Protein AF-A0A8T3LWL6-F1 (afdb_monomer_lite)

Foldseek 3Di:
DDDDPDDPPPDPPPQQLLVLLVLLLVAQLRLCVSVVNNVNSCVLRVVVVVVVVVVVVLVVPDDPVSVVVCLDLVNLVVVLVVLVVVLVSSLCSSCVSLCDDDPPDDPVSNVSSVVSSVVSNVVSCVVSVVVNVVSVVSSVVCCVVPVDPPVVCPPPPPDPDDPDDDDDDPPDDDPDDDPQQDKDKDWDWDWPDDPPDLFIFTQWTKIWIAHNVVRDIDIDTDHQFDFQCAAPDCVCPVVRTHGGGNRRVVRVVVVD

Secondary structure (DSSP, 8-state):
----------------HHHHHHHHHHSTTHHHHHTT-HHHHHHHHHHHHHHHHHHHHHHHT--HHHHHHHTSHHHHHHHHHHHHHHHHHHHHHHHHHHH-PPTT--HHHHHHHHHHHHHHHHHHHHHHHHHHHHHHHHHHHHHHHHS---------------S---S---S---S----SSS-EEEEEEEE---TT-S---EEEEEEEEEETTTTEEEEEEPPTT--SEEPS-TTT-TTSEE-S-TTHHHHHHTT-

pLDDT: mean 80.68, std 18.31, range [34.12, 98.56]

Radius of gyration: 35.21 Å; chains: 1; bounding box: 100×61×92 Å

Structure (mmCIF, N/CA/C/O backbone):
data_AF-A0A8T3LWL6-F1
#
_entry.id   AF-A0A8T3LWL6-F1
#
loop_
_atom_site.group_PDB
_atom_site.id
_atom_site.type_symbol
_atom_site.label_atom_id
_atom_site.label_alt_id
_atom_site.label_comp_id
_atom_site.label_asym_id
_atom_site.label_entity_id
_atom_site.label_seq_id
_atom_site.pdbx_PDB_ins_code
_atom_site.Cartn_x
_atom_site.Cartn_y
_atom_site.Cartn_z
_atom_site.occupancy
_atom_site.B_iso_or_equiv
_atom_site.auth_seq_id
_atom_site.auth_comp_id
_atom_site.auth_asym_id
_atom_site.auth_atom_id
_atom_site.pdbx_PDB_model_num
ATOM 1 N N . MET A 1 1 ? -46.676 -32.227 42.924 1.00 41.91 1 MET A N 1
ATOM 2 C CA . MET A 1 1 ? -45.649 -32.694 41.968 1.00 41.91 1 MET A CA 1
ATOM 3 C C . MET A 1 1 ? -45.519 -31.581 40.940 1.00 41.91 1 MET A C 1
ATOM 5 O O . MET A 1 1 ? -46.477 -31.365 40.219 1.00 41.91 1 MET A O 1
ATOM 9 N N . VAL A 1 2 ? -44.649 -30.593 41.194 1.00 50.28 2 VAL A N 1
ATOM 10 C CA . VAL A 1 2 ? -43.248 -30.521 40.701 1.00 50.28 2 VAL A CA 1
ATOM 11 C C . VAL A 1 2 ? -43.282 -30.549 39.166 1.00 50.28 2 VAL A C 1
ATOM 13 O O . VAL A 1 2 ? -43.738 -31.528 38.601 1.00 50.28 2 VAL A O 1
ATOM 16 N N . GLU A 1 3 ? -43.003 -29.455 38.460 1.00 45.69 3 GLU A N 1
ATOM 17 C CA . GLU A 1 3 ? -41.648 -28.920 38.324 1.00 45.69 3 GLU A CA 1
ATOM 18 C C . GLU A 1 3 ? -41.673 -27.431 37.934 1.00 45.69 3 GLU A C 1
ATOM 20 O O . GLU A 1 3 ? -42.253 -27.042 36.920 1.00 45.69 3 GLU A O 1
ATOM 25 N N . ALA A 1 4 ? -41.033 -26.590 38.746 1.00 50.41 4 ALA A N 1
ATOM 26 C CA . ALA A 1 4 ? -40.725 -25.215 38.388 1.00 50.41 4 ALA A CA 1
ATOM 27 C C . ALA A 1 4 ? -39.551 -25.230 37.401 1.00 50.41 4 ALA A C 1
ATOM 29 O O . ALA A 1 4 ? -38.418 -25.508 37.795 1.00 50.41 4 ALA A O 1
ATOM 30 N N . ALA A 1 5 ? -39.817 -24.921 36.131 1.00 49.78 5 ALA A N 1
ATOM 31 C CA . ALA A 1 5 ? -38.777 -24.651 35.148 1.00 49.78 5 ALA A CA 1
ATOM 32 C C . ALA A 1 5 ? -38.013 -23.393 35.587 1.00 49.78 5 ALA A C 1
ATOM 34 O O . ALA A 1 5 ? -38.473 -22.265 35.409 1.00 49.78 5 ALA A O 1
ATOM 35 N N . HIS A 1 6 ? -36.867 -23.610 36.233 1.00 48.41 6 HIS A N 1
ATOM 36 C CA . HIS A 1 6 ? -35.895 -22.575 36.543 1.00 48.41 6 HIS A CA 1
ATOM 37 C C . HIS A 1 6 ? -35.485 -21.896 35.239 1.00 48.41 6 HIS A C 1
ATOM 39 O O . HIS A 1 6 ? -34.809 -22.491 34.400 1.00 48.41 6 HIS A O 1
ATOM 45 N N . GLY A 1 7 ? -35.900 -20.640 35.076 1.00 43.16 7 GLY A N 1
ATOM 46 C CA . GLY A 1 7 ? -35.308 -19.754 34.092 1.00 43.16 7 GLY A CA 1
ATOM 47 C C . GLY A 1 7 ? -33.816 -19.665 34.378 1.00 43.16 7 GLY A C 1
ATOM 48 O O . GLY A 1 7 ? -33.418 -19.189 35.442 1.00 43.16 7 GLY A O 1
ATOM 49 N N . ALA A 1 8 ? -33.003 -20.154 33.444 1.00 46.25 8 ALA A N 1
ATOM 50 C CA . ALA A 1 8 ? -31.593 -19.823 33.398 1.00 46.25 8 ALA A CA 1
ATOM 51 C C . ALA A 1 8 ? -31.512 -18.297 33.292 1.00 46.25 8 ALA A C 1
ATOM 53 O O . ALA A 1 8 ? -31.813 -17.714 32.252 1.00 46.25 8 ALA A O 1
ATOM 54 N N . GLN A 1 9 ? -31.212 -17.643 34.411 1.00 44.69 9 GLN A N 1
ATOM 55 C CA . GLN A 1 9 ? -30.836 -16.245 34.398 1.00 44.69 9 GLN A CA 1
ATOM 56 C C . GLN A 1 9 ? -29.500 -16.186 33.665 1.00 44.69 9 GLN A C 1
ATOM 58 O O . GLN A 1 9 ? -28.467 -16.546 34.224 1.00 44.69 9 GLN A O 1
ATOM 63 N N . ASP A 1 10 ? -29.541 -15.820 32.384 1.00 48.44 10 ASP A N 1
ATOM 64 C CA . ASP A 1 10 ? -28.356 -15.431 31.632 1.00 48.44 10 ASP A CA 1
ATOM 65 C C . ASP A 1 10 ? -27.740 -14.237 32.368 1.00 48.44 10 ASP A C 1
ATOM 67 O O . ASP A 1 10 ? -28.190 -13.096 32.224 1.00 48.44 10 ASP A O 1
ATOM 71 N N . GLU A 1 11 ? -26.736 -14.498 33.209 1.00 51.09 11 GLU A N 1
ATOM 72 C CA . GLU A 1 11 ? -25.923 -13.433 33.779 1.00 51.09 11 GLU A CA 1
ATOM 73 C C . GLU A 1 11 ? -25.389 -12.574 32.622 1.00 51.09 11 GLU A C 1
ATOM 75 O O . GLU A 1 11 ? -24.824 -13.110 31.656 1.00 51.09 11 GLU A O 1
ATOM 80 N N . PRO A 1 12 ? -25.552 -11.240 32.674 1.00 54.81 12 PRO A N 1
ATOM 81 C CA . PRO A 1 12 ? -25.037 -10.369 31.635 1.00 54.81 12 PRO A CA 1
ATOM 82 C C . PRO A 1 12 ? -23.516 -10.522 31.578 1.00 54.81 12 PRO A C 1
ATOM 84 O O . PRO A 1 12 ? -22.797 -10.071 32.468 1.00 54.81 12 PRO A O 1
ATOM 87 N N . ARG A 1 13 ? -23.007 -11.172 30.521 1.00 64.12 13 ARG A N 1
ATOM 88 C CA . ARG A 1 13 ? -21.562 -11.317 30.305 1.00 64.12 13 ARG A CA 1
ATOM 89 C C . ARG A 1 13 ? -20.915 -9.937 30.346 1.00 64.12 13 ARG A C 1
ATOM 91 O O . ARG A 1 13 ? -21.181 -9.095 29.489 1.00 64.12 13 ARG A O 1
ATOM 98 N N . HIS A 1 14 ? -20.030 -9.724 31.314 1.00 68.94 14 HIS A N 1
ATOM 99 C CA . HIS A 1 14 ? -19.245 -8.500 31.423 1.00 68.94 14 HIS A CA 1
ATOM 100 C C . HIS A 1 14 ? -18.276 -8.389 30.233 1.00 68.94 14 HIS A C 1
ATOM 102 O O . HIS A 1 14 ? -17.179 -8.952 30.236 1.00 68.94 14 HIS A O 1
ATOM 108 N N . LEU A 1 15 ? -18.697 -7.679 29.185 1.00 81.81 15 LEU A N 1
ATOM 109 C CA . LEU A 1 15 ? -17.883 -7.408 28.003 1.00 81.81 15 LEU A CA 1
ATOM 110 C C . LEU A 1 15 ? -16.790 -6.392 28.342 1.00 81.81 15 LEU A C 1
ATOM 112 O O . LEU A 1 15 ? -17.065 -5.330 28.897 1.00 81.81 15 LEU A O 1
ATOM 116 N N . ARG A 1 16 ? -15.541 -6.701 27.982 1.00 89.94 16 ARG A N 1
ATOM 117 C CA . ARG A 1 16 ? -14.393 -5.816 28.231 1.00 89.94 16 ARG A CA 1
ATOM 118 C C . ARG A 1 16 ? -14.166 -4.878 27.034 1.00 89.94 16 ARG A C 1
ATOM 120 O O . ARG A 1 16 ? -13.812 -5.381 25.966 1.00 89.94 16 ARG A O 1
ATOM 127 N N . PRO A 1 17 ? -14.276 -3.540 27.186 1.00 90.31 17 PRO A N 1
ATOM 128 C CA . PRO A 1 17 ? -14.134 -2.606 26.061 1.00 90.31 17 PRO A CA 1
ATOM 129 C C . PRO A 1 17 ? -12.764 -2.672 25.375 1.00 90.31 17 PRO A C 1
ATOM 131 O O . PRO A 1 17 ? -12.678 -2.667 24.151 1.00 90.31 17 PRO A O 1
ATOM 134 N N . TRP A 1 18 ? -11.680 -2.824 26.144 1.00 92.62 18 TRP A N 1
ATOM 135 C CA . TRP A 1 18 ? -10.329 -2.933 25.579 1.00 92.62 18 TRP A CA 1
ATOM 136 C C . TRP A 1 18 ? -10.146 -4.186 24.712 1.00 92.62 18 TRP A C 1
ATOM 138 O O . TRP A 1 18 ? -9.433 -4.146 23.714 1.00 92.62 18 TRP A O 1
ATOM 148 N N . LEU A 1 19 ? -10.813 -5.291 25.069 1.00 94.25 19 LEU A N 1
ATOM 149 C CA . LEU A 1 19 ? -10.762 -6.530 24.299 1.00 94.25 19 LEU A CA 1
ATOM 150 C C . LEU A 1 19 ? -11.558 -6.379 23.002 1.00 94.25 19 LEU A C 1
ATOM 152 O O . LEU A 1 19 ? -11.094 -6.809 21.953 1.00 94.25 19 LEU A O 1
ATOM 156 N N . ALA A 1 20 ? -12.714 -5.712 23.054 1.00 94.31 20 ALA A N 1
ATOM 157 C CA . ALA A 1 20 ? -13.472 -5.375 21.855 1.00 94.31 20 ALA A CA 1
ATOM 158 C C . ALA A 1 20 ? -12.641 -4.493 20.901 1.00 94.31 20 ALA A C 1
ATOM 160 O O . ALA A 1 20 ? -12.564 -4.788 19.709 1.00 94.31 20 ALA A O 1
ATOM 161 N N . ALA A 1 21 ? -11.953 -3.471 21.425 1.00 95.69 21 ALA A N 1
ATOM 162 C CA . ALA A 1 21 ? -11.043 -2.628 20.647 1.00 95.69 21 ALA A CA 1
ATOM 163 C C . ALA A 1 21 ? -9.918 -3.447 19.995 1.00 95.69 21 ALA A C 1
ATOM 165 O O . ALA A 1 21 ? -9.672 -3.309 18.800 1.00 95.69 21 ALA A O 1
ATOM 166 N N . LEU A 1 22 ? -9.268 -4.324 20.770 1.00 97.12 22 LEU A N 1
ATOM 167 C CA . LEU A 1 22 ? -8.182 -5.182 20.298 1.00 97.12 22 LEU A CA 1
ATOM 168 C C . LEU A 1 22 ? -8.650 -6.146 19.202 1.00 97.12 22 LEU A C 1
ATOM 170 O O . LEU A 1 22 ? -7.970 -6.313 18.195 1.00 97.12 22 LEU A O 1
ATOM 174 N N . LEU A 1 23 ? -9.824 -6.753 19.368 1.00 97.50 23 LEU A N 1
ATOM 175 C CA . LEU A 1 23 ? -10.403 -7.643 18.367 1.00 97.50 23 LEU A CA 1
ATOM 176 C C . LEU A 1 23 ? -10.687 -6.896 17.061 1.00 97.50 23 LEU A C 1
ATOM 178 O O . LEU A 1 23 ? -10.284 -7.361 15.999 1.00 97.50 23 LEU A O 1
ATOM 182 N N . SER A 1 24 ? -11.300 -5.711 17.125 1.00 97.25 24 SER A N 1
ATOM 183 C CA . SER A 1 24 ? -11.519 -4.883 15.930 1.00 97.25 24 SER A CA 1
ATOM 184 C C . SER A 1 24 ? -10.235 -4.287 15.355 1.00 97.25 24 SER A C 1
ATOM 186 O O . SER A 1 24 ? -10.195 -3.976 14.165 1.00 97.25 24 SER A O 1
ATOM 188 N N . PHE A 1 25 ? -9.177 -4.161 16.161 1.00 97.44 25 PHE A N 1
ATOM 189 C CA . PHE A 1 25 ? -7.839 -3.866 15.665 1.00 97.44 25 PHE A CA 1
ATOM 190 C C . PHE A 1 25 ? -7.286 -5.042 14.868 1.00 97.44 25 PHE A C 1
ATOM 192 O O . PHE A 1 25 ? -6.774 -4.802 13.784 1.00 97.44 25 PHE A O 1
ATOM 199 N N . LEU A 1 26 ? -7.393 -6.284 15.350 1.00 97.38 26 LEU A N 1
ATOM 200 C CA . LEU A 1 26 ? -6.922 -7.464 14.613 1.00 97.38 26 LEU A CA 1
ATOM 201 C C . LEU A 1 26 ? -7.668 -7.632 13.289 1.00 97.38 26 LEU A C 1
ATOM 203 O O . LEU A 1 26 ? -7.043 -7.844 12.253 1.00 97.38 26 LEU A O 1
ATOM 207 N N . PHE A 1 27 ? -8.992 -7.497 13.322 1.00 97.44 27 PHE A N 1
ATOM 208 C CA . PHE A 1 27 ? -9.815 -7.534 12.125 1.00 97.44 27 PHE A CA 1
ATOM 209 C C . PHE A 1 27 ? -11.103 -6.718 12.327 1.00 97.44 27 PHE A C 1
ATOM 211 O O . PHE A 1 27 ? -11.867 -7.011 13.257 1.00 97.44 27 PHE A O 1
ATOM 218 N N . PRO A 1 28 ? -11.384 -5.710 11.476 1.00 97.56 28 PRO A N 1
ATOM 219 C CA . PRO A 1 28 ? -12.592 -4.897 11.590 1.00 97.56 28 PRO A CA 1
ATOM 220 C C . PRO A 1 28 ? -13.859 -5.754 11.671 1.00 97.56 28 PRO A C 1
ATOM 222 O O . PRO A 1 28 ? -14.104 -6.605 10.823 1.00 97.56 28 PRO A O 1
ATOM 225 N N . GLY A 1 29 ? -14.661 -5.545 12.717 1.00 96.12 29 GLY A N 1
ATOM 226 C CA . GLY A 1 29 ? -15.889 -6.304 12.969 1.00 96.12 29 GLY A CA 1
ATOM 227 C C . GLY A 1 29 ? -15.791 -7.356 14.080 1.00 96.12 29 GLY A C 1
ATOM 228 O O . GLY A 1 29 ? -16.820 -7.683 14.674 1.00 96.12 29 GLY A O 1
ATOM 229 N N . LEU A 1 30 ? -14.598 -7.852 14.441 1.00 96.94 30 LEU A N 1
ATOM 230 C CA . LEU A 1 30 ? -14.474 -8.884 15.487 1.00 96.94 30 LEU A CA 1
ATOM 231 C C . LEU A 1 30 ? -14.873 -8.382 16.881 1.00 96.94 30 LEU A C 1
ATOM 233 O O . LEU A 1 30 ? -15.519 -9.114 17.629 1.00 96.94 30 LEU A O 1
ATOM 237 N N . GLY A 1 31 ? -14.552 -7.137 17.238 1.00 95.56 31 GLY A N 1
ATOM 238 C CA . GLY A 1 31 ? -14.985 -6.545 18.508 1.00 95.56 31 GLY A CA 1
ATOM 239 C C . GLY A 1 31 ? -16.500 -6.368 18.587 1.00 95.56 31 GLY A C 1
ATOM 240 O O . GLY A 1 31 ? -17.109 -6.581 19.634 1.00 95.56 31 GLY A O 1
ATOM 241 N N . GLN A 1 32 ? -17.137 -6.057 17.458 1.00 95.75 32 GLN A N 1
ATOM 242 C CA . GLN A 1 32 ? -18.590 -5.976 17.343 1.00 95.75 32 GLN A CA 1
ATOM 243 C C . GLN A 1 32 ? -19.236 -7.364 17.430 1.00 95.75 32 GLN A C 1
ATOM 245 O O . GLN A 1 32 ? -20.283 -7.503 18.063 1.00 95.75 32 GLN A O 1
ATOM 250 N N . ALA A 1 33 ? -18.605 -8.394 16.857 1.00 95.50 33 ALA A N 1
ATOM 251 C CA . ALA A 1 33 ? -19.041 -9.783 16.997 1.00 95.50 33 ALA A CA 1
ATOM 252 C C . ALA A 1 33 ? -18.935 -10.252 18.454 1.00 95.50 33 ALA A C 1
ATOM 254 O O . ALA A 1 33 ? -19.880 -10.846 18.973 1.00 95.50 33 ALA A O 1
ATOM 255 N N . TYR A 1 34 ? -17.836 -9.908 19.133 1.00 94.06 34 TYR A N 1
ATOM 256 C CA . TYR A 1 34 ? -17.649 -10.144 20.566 1.00 94.06 34 TYR A CA 1
ATOM 257 C C . TYR A 1 34 ? -18.736 -9.466 21.409 1.00 94.06 34 TYR A C 1
ATOM 259 O O . TYR A 1 34 ? -19.264 -10.073 22.336 1.00 94.06 34 TYR A O 1
ATOM 267 N N . ALA A 1 35 ? -19.151 -8.254 21.031 1.00 91.69 35 ALA A N 1
ATOM 268 C CA . ALA A 1 35 ? -20.266 -7.546 21.655 1.00 91.69 35 ALA A CA 1
ATOM 269 C C . ALA A 1 35 ? -21.666 -8.055 21.236 1.00 91.69 35 ALA A C 1
ATOM 271 O O . ALA A 1 35 ? -22.670 -7.427 21.567 1.00 91.69 35 ALA A O 1
ATOM 272 N N . GLY A 1 36 ? -21.763 -9.151 20.472 1.00 91.69 36 GLY A N 1
ATOM 273 C CA . GLY A 1 36 ? -23.028 -9.735 20.008 1.00 91.69 36 GLY A CA 1
ATOM 274 C C . GLY A 1 36 ? -23.703 -8.991 18.846 1.00 91.69 36 GLY A C 1
ATOM 275 O O . GLY A 1 36 ? -24.772 -9.394 18.385 1.00 91.69 36 GLY A O 1
ATOM 276 N N . ARG A 1 37 ? -23.090 -7.929 18.309 1.00 92.50 37 ARG A N 1
ATOM 277 C CA . 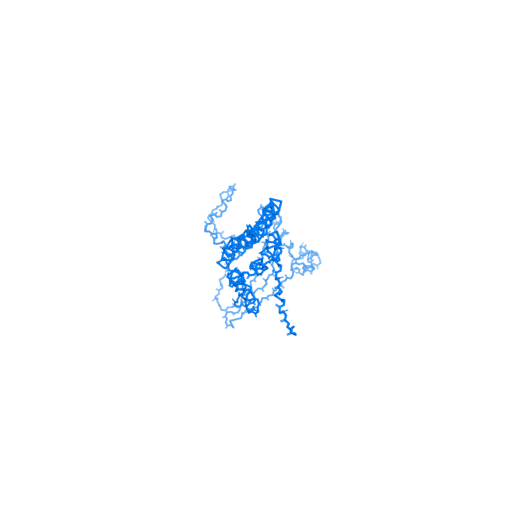ARG A 1 37 ? -23.659 -7.072 17.255 1.00 92.50 37 ARG A CA 1
ATOM 278 C C . ARG A 1 37 ? -23.332 -7.611 15.862 1.00 92.50 37 ARG A C 1
ATOM 280 O O . ARG A 1 37 ? -22.553 -7.014 15.122 1.00 92.50 37 ARG A O 1
ATOM 287 N N . ARG A 1 38 ? -23.966 -8.726 15.486 1.00 94.62 38 ARG A N 1
ATOM 288 C CA . ARG A 1 38 ? -23.691 -9.463 14.232 1.00 94.62 38 ARG A CA 1
ATOM 289 C C . ARG A 1 38 ? -23.791 -8.609 12.964 1.00 94.62 38 ARG A C 1
ATOM 291 O O . ARG A 1 38 ? -22.923 -8.702 12.107 1.00 94.62 38 ARG A O 1
ATOM 298 N N . VAL A 1 39 ? -24.803 -7.743 12.866 1.00 96.19 39 VAL A N 1
ATOM 299 C CA . VAL A 1 39 ? -24.993 -6.869 11.690 1.00 96.19 39 VAL A CA 1
ATOM 300 C C . VAL A 1 39 ? -23.839 -5.872 11.547 1.00 96.19 39 VAL A C 1
ATOM 302 O O . VAL A 1 39 ? -23.278 -5.724 10.468 1.00 96.19 39 VAL A O 1
ATOM 305 N N . MET A 1 40 ? -23.431 -5.234 12.648 1.00 93.94 40 MET A N 1
ATOM 306 C CA . MET A 1 40 ? -22.303 -4.293 12.651 1.00 93.94 40 MET A CA 1
ATOM 307 C C . MET A 1 40 ? -20.970 -5.000 12.411 1.00 93.94 40 MET A C 1
ATOM 309 O O . MET A 1 40 ? -20.113 -4.468 11.711 1.00 93.94 40 MET A O 1
ATOM 313 N N . ALA A 1 41 ? -20.806 -6.205 12.960 1.00 96.56 41 ALA A N 1
ATOM 314 C CA . ALA A 1 41 ? -19.641 -7.037 12.698 1.00 96.56 41 ALA A CA 1
ATOM 315 C C . ALA A 1 41 ? -19.501 -7.334 11.202 1.00 96.56 41 ALA A C 1
ATOM 317 O O . ALA A 1 41 ? -18.443 -7.086 10.633 1.00 96.56 41 ALA A O 1
ATOM 318 N N . ALA A 1 42 ? -20.583 -7.782 10.556 1.00 97.56 42 ALA A N 1
ATOM 319 C CA . ALA A 1 42 ? -20.599 -8.051 9.123 1.00 97.56 42 ALA A CA 1
ATOM 320 C C . ALA A 1 42 ? -20.339 -6.780 8.298 1.00 97.56 42 ALA A C 1
ATOM 322 O O . ALA A 1 42 ? -19.493 -6.799 7.410 1.00 97.56 42 ALA A O 1
ATOM 323 N N . MET A 1 43 ? -20.998 -5.664 8.629 1.00 97.56 43 MET A N 1
ATOM 324 C CA . MET A 1 43 ? -20.823 -4.389 7.923 1.00 97.56 43 MET A CA 1
ATOM 325 C C . MET A 1 43 ? -19.362 -3.921 7.910 1.00 97.56 43 MET A C 1
ATOM 327 O O . MET A 1 43 ? -18.890 -3.436 6.888 1.00 97.56 43 MET A O 1
ATOM 331 N N . LEU A 1 44 ? -18.638 -4.083 9.021 1.00 97.25 44 LEU A N 1
ATOM 332 C CA . LEU A 1 44 ? -17.232 -3.681 9.126 1.00 97.25 44 LEU A CA 1
ATOM 333 C C . LEU A 1 44 ? -16.265 -4.695 8.504 1.00 97.25 44 LEU A C 1
ATOM 335 O O . LEU A 1 44 ? -15.250 -4.286 7.939 1.00 97.25 44 LEU A O 1
ATOM 339 N N . ALA A 1 45 ? -16.584 -5.987 8.593 1.00 97.62 45 ALA A N 1
ATOM 340 C CA . ALA A 1 45 ? -15.754 -7.083 8.103 1.00 97.62 45 ALA A CA 1
ATOM 341 C C . ALA A 1 45 ? -15.790 -7.235 6.577 1.00 97.62 45 ALA A C 1
ATOM 343 O O . ALA A 1 45 ? -14.751 -7.448 5.953 1.00 97.62 45 ALA A O 1
ATOM 344 N N . VAL A 1 46 ? -16.976 -7.134 5.967 1.00 97.56 46 VAL A N 1
ATOM 345 C CA . VAL A 1 46 ? -17.191 -7.457 4.546 1.00 97.56 46 VAL A CA 1
ATOM 346 C C . VAL A 1 46 ? -16.311 -6.629 3.600 1.00 97.56 46 VAL A C 1
ATOM 348 O O . VAL A 1 46 ? -15.672 -7.244 2.750 1.00 97.56 46 VAL A O 1
ATOM 351 N N . PRO A 1 47 ? -16.180 -5.293 3.733 1.00 97.19 47 PRO A N 1
ATOM 352 C CA . PRO A 1 47 ? -15.305 -4.517 2.850 1.00 97.19 47 PRO A CA 1
ATOM 353 C C . PRO A 1 47 ? -13.846 -4.987 2.887 1.00 97.19 47 PRO A C 1
ATOM 355 O O . PRO A 1 47 ? -13.204 -5.108 1.847 1.00 97.19 47 PRO A O 1
ATOM 358 N N . VAL A 1 48 ? -13.334 -5.322 4.075 1.00 97.38 48 VAL A N 1
ATOM 359 C CA . VAL A 1 48 ? -11.957 -5.809 4.243 1.00 97.38 48 VAL A CA 1
ATOM 360 C C . VAL A 1 48 ? -11.802 -7.217 3.674 1.00 97.38 48 VAL A C 1
ATOM 362 O O . VAL A 1 48 ? -10.826 -7.490 2.982 1.00 97.38 48 VAL A O 1
ATOM 365 N N . MET A 1 49 ? -12.785 -8.096 3.891 1.00 97.56 49 MET A N 1
ATOM 366 C CA . MET A 1 49 ? -12.813 -9.423 3.267 1.00 97.56 49 MET A CA 1
ATOM 367 C C . MET A 1 49 ? -12.811 -9.332 1.739 1.00 97.56 49 MET A C 1
ATOM 369 O O . MET A 1 49 ? -12.078 -10.073 1.093 1.00 97.56 49 MET A O 1
ATOM 373 N N . MET A 1 50 ? -13.580 -8.408 1.156 1.00 96.88 50 MET A N 1
ATOM 374 C CA . MET A 1 50 ? -13.615 -8.189 -0.294 1.00 96.88 50 MET A CA 1
ATOM 375 C C . MET A 1 50 ? -12.252 -7.737 -0.829 1.00 96.88 50 MET A C 1
ATOM 377 O O . MET A 1 50 ? -11.809 -8.247 -1.855 1.00 96.88 50 MET A O 1
ATOM 381 N N . LEU A 1 51 ? -11.552 -6.845 -0.117 1.00 96.25 51 LEU A N 1
ATOM 382 C CA . LEU A 1 51 ? -10.187 -6.442 -0.477 1.00 96.25 51 LEU A CA 1
ATOM 383 C C . LEU A 1 51 ? -9.198 -7.611 -0.397 1.00 96.25 51 LEU A C 1
ATOM 385 O O . LEU A 1 51 ? -8.374 -7.769 -1.293 1.00 96.25 51 LEU A O 1
ATOM 389 N N . ILE A 1 52 ? -9.297 -8.457 0.633 1.00 96.06 52 ILE A N 1
ATOM 390 C CA . ILE A 1 52 ? -8.459 -9.659 0.764 1.00 96.06 52 ILE A CA 1
ATOM 391 C C . ILE A 1 52 ? -8.731 -10.629 -0.389 1.00 96.06 52 ILE A C 1
ATOM 393 O O . ILE A 1 52 ? -7.790 -11.124 -1.001 1.00 96.06 52 ILE A O 1
ATOM 397 N N . VAL A 1 53 ? -9.999 -10.875 -0.727 1.00 95.75 53 VAL A N 1
ATOM 398 C CA . VAL A 1 53 ? -10.375 -11.739 -1.857 1.00 95.75 53 VAL A CA 1
ATOM 399 C C . VAL A 1 53 ? -9.864 -11.165 -3.177 1.00 95.75 53 VAL A C 1
ATOM 401 O O . VAL A 1 53 ? -9.306 -11.913 -3.971 1.00 95.75 53 VAL A O 1
ATOM 404 N N . ALA A 1 54 ? -9.986 -9.854 -3.400 1.00 92.25 54 ALA A N 1
ATOM 405 C CA . ALA A 1 54 ? -9.444 -9.198 -4.588 1.00 92.25 54 ALA A CA 1
ATOM 406 C C . ALA A 1 54 ? -7.915 -9.337 -4.665 1.00 92.25 54 ALA A C 1
ATOM 408 O O . ALA A 1 54 ? -7.386 -9.697 -5.714 1.00 92.25 54 ALA A O 1
ATOM 409 N N . ALA A 1 55 ? -7.206 -9.130 -3.551 1.00 91.44 55 ALA A N 1
ATOM 410 C CA . ALA A 1 55 ? -5.760 -9.319 -3.480 1.00 91.44 55 ALA A CA 1
ATOM 411 C C . ALA A 1 55 ? -5.358 -10.776 -3.761 1.00 91.44 55 ALA A C 1
ATOM 413 O O . ALA A 1 55 ? -4.455 -11.022 -4.555 1.00 91.44 55 ALA A O 1
ATOM 414 N N . LEU A 1 56 ? -6.056 -11.754 -3.177 1.00 91.75 56 LEU A N 1
ATOM 415 C CA . LEU A 1 56 ? -5.823 -13.175 -3.443 1.00 91.75 56 LEU A CA 1
ATOM 416 C C . LEU A 1 56 ? -6.126 -13.539 -4.901 1.00 91.75 56 LEU A C 1
ATOM 418 O O . LEU A 1 56 ? -5.360 -14.280 -5.508 1.00 91.75 56 LEU A O 1
ATOM 422 N N . ALA A 1 57 ? -7.206 -13.018 -5.484 1.00 88.69 57 ALA A N 1
ATOM 423 C CA . ALA A 1 57 ? -7.537 -13.241 -6.888 1.00 88.69 57 ALA A CA 1
ATOM 424 C C . ALA A 1 57 ? -6.450 -12.678 -7.814 1.00 88.69 57 ALA A C 1
ATOM 426 O O . ALA A 1 57 ? -6.045 -13.358 -8.754 1.00 88.69 57 ALA A O 1
ATOM 427 N N . LEU A 1 58 ? -5.921 -11.487 -7.502 1.00 86.50 58 LEU A N 1
ATOM 428 C CA . LEU A 1 58 ? -4.774 -10.922 -8.209 1.00 86.50 58 LEU A CA 1
ATOM 429 C C . LEU A 1 58 ? -3.555 -11.838 -8.089 1.00 86.50 58 LEU A C 1
ATOM 431 O O . LEU A 1 58 ? -3.006 -12.193 -9.123 1.00 86.50 58 LEU A O 1
ATOM 435 N N . LEU A 1 59 ? -3.191 -12.275 -6.873 1.00 83.88 59 LEU A N 1
ATOM 436 C CA . LEU A 1 59 ? -2.044 -13.160 -6.599 1.00 83.88 59 LEU A CA 1
ATOM 437 C C . LEU A 1 59 ? -2.121 -14.507 -7.335 1.00 83.88 59 LEU A C 1
ATOM 439 O O . LEU A 1 59 ? -1.119 -14.974 -7.868 1.00 83.88 59 LEU A O 1
ATOM 443 N N . ASN A 1 60 ? -3.304 -15.118 -7.399 1.00 84.31 60 ASN A N 1
ATOM 444 C CA . ASN A 1 60 ? -3.510 -16.384 -8.110 1.00 84.31 60 ASN A CA 1
ATOM 445 C C . ASN A 1 60 ? -3.608 -16.204 -9.636 1.00 84.31 60 ASN A C 1
ATOM 447 O O . ASN A 1 60 ? -3.419 -17.162 -10.380 1.00 84.31 60 ASN A O 1
ATOM 451 N N . GLY A 1 61 ? -3.899 -14.990 -10.109 1.00 76.12 61 GLY A N 1
ATOM 452 C CA . GLY A 1 61 ? -4.007 -14.657 -11.527 1.00 76.12 61 GLY A CA 1
ATOM 453 C C . GLY A 1 61 ? -2.693 -14.244 -12.196 1.00 76.12 61 GLY A C 1
ATOM 454 O O . GLY A 1 61 ? -2.735 -13.883 -13.370 1.00 76.12 61 GLY A O 1
ATOM 455 N N . PHE A 1 62 ? -1.552 -14.255 -11.488 1.00 67.62 62 PHE A N 1
ATOM 456 C CA . PHE A 1 62 ? -0.240 -13.768 -11.959 1.00 67.62 62 PHE A CA 1
ATOM 457 C C . PHE A 1 62 ? 0.262 -14.486 -13.236 1.00 67.62 62 PHE A C 1
ATOM 459 O O . PHE A 1 62 ? 1.114 -15.369 -13.197 1.00 67.62 62 PHE A O 1
ATOM 466 N N . GLY A 1 63 ? -0.242 -14.067 -14.396 1.00 65.06 63 GLY A N 1
ATOM 467 C CA . GLY A 1 63 ? 0.371 -14.241 -15.713 1.00 65.06 63 GLY A CA 1
ATOM 468 C C . GLY A 1 63 ? 1.103 -12.966 -16.156 1.00 65.06 63 GLY A C 1
ATOM 469 O O . GLY A 1 63 ? 0.988 -11.915 -15.521 1.00 65.06 63 GLY A O 1
ATOM 470 N N . GLY A 1 64 ? 1.835 -13.030 -17.275 1.00 62.34 64 GLY A N 1
ATOM 471 C CA . GLY A 1 64 ? 2.671 -11.919 -17.762 1.00 62.34 64 GLY A CA 1
ATOM 472 C C . GLY A 1 64 ? 1.936 -10.577 -17.920 1.00 62.34 64 GLY A C 1
ATOM 473 O O . GLY A 1 64 ? 2.490 -9.535 -17.584 1.00 62.34 64 GLY A O 1
ATOM 474 N N . SER A 1 65 ? 0.668 -10.594 -18.346 1.00 66.50 65 SER A N 1
ATOM 475 C CA . SER A 1 65 ? -0.127 -9.376 -18.572 1.00 66.50 65 SER A CA 1
ATOM 476 C C . SER A 1 65 ? -0.563 -8.658 -17.287 1.00 66.50 65 SER A C 1
ATOM 478 O O . SER A 1 65 ? -0.642 -7.432 -17.284 1.00 66.50 65 SER A O 1
ATOM 480 N N . LEU A 1 66 ? -0.818 -9.376 -16.182 1.00 71.19 66 LEU A N 1
ATOM 481 C CA . LEU A 1 66 ? -1.248 -8.746 -14.922 1.00 71.19 66 LEU A CA 1
ATOM 482 C C . LEU A 1 66 ? -0.084 -8.100 -14.162 1.00 71.19 66 LEU A C 1
ATOM 484 O O . LEU A 1 66 ? -0.287 -7.107 -13.463 1.00 71.19 66 LEU A O 1
ATOM 488 N N . ARG A 1 67 ? 1.142 -8.609 -14.343 1.00 71.56 67 ARG A N 1
ATOM 489 C CA . ARG A 1 67 ? 2.349 -8.062 -13.705 1.00 71.56 67 ARG A CA 1
ATOM 490 C C . ARG A 1 67 ? 2.571 -6.589 -14.063 1.00 71.56 67 ARG A C 1
ATOM 492 O O . ARG A 1 67 ? 2.845 -5.790 -13.175 1.00 71.56 67 ARG A O 1
ATOM 499 N N . ASN A 1 68 ? 2.415 -6.222 -15.335 1.00 77.12 68 ASN A N 1
ATOM 500 C CA . ASN A 1 68 ? 2.625 -4.839 -15.779 1.00 77.12 68 ASN A CA 1
ATOM 501 C C . ASN A 1 68 ? 1.545 -3.882 -15.245 1.00 77.12 68 ASN A C 1
ATOM 503 O O . ASN A 1 68 ? 1.839 -2.728 -14.956 1.00 77.12 68 ASN A O 1
ATOM 507 N N . ILE A 1 69 ? 0.309 -4.362 -15.064 1.00 83.12 69 ILE A N 1
ATOM 508 C CA . ILE A 1 69 ? -0.802 -3.554 -14.534 1.00 83.12 69 ILE A CA 1
ATOM 509 C C . ILE A 1 69 ? -0.588 -3.255 -13.046 1.00 83.12 69 ILE A C 1
ATOM 511 O O . ILE A 1 69 ? -0.716 -2.107 -12.630 1.00 83.12 69 ILE A O 1
ATOM 515 N N . VAL A 1 70 ? -0.221 -4.264 -12.249 1.00 86.69 70 VAL A N 1
ATOM 516 C CA . VAL A 1 70 ? -0.007 -4.126 -10.792 1.00 86.69 70 VAL A CA 1
ATOM 517 C C . VAL A 1 70 ? 1.203 -3.236 -10.463 1.00 86.69 70 VAL A C 1
ATOM 519 O O . VAL A 1 70 ? 1.252 -2.629 -9.399 1.00 86.69 70 VAL A O 1
ATOM 522 N N . LEU A 1 71 ? 2.163 -3.120 -11.382 1.00 86.88 71 LEU A N 1
ATOM 523 C CA . LEU A 1 71 ? 3.323 -2.230 -11.256 1.00 86.88 71 LEU A CA 1
ATOM 524 C C . LEU A 1 71 ? 3.117 -0.860 -11.917 1.00 86.88 71 LEU A C 1
ATOM 526 O O . LEU A 1 71 ? 4.025 -0.035 -11.914 1.00 86.88 71 LEU A O 1
ATOM 530 N N . SER A 1 72 ? 1.946 -0.598 -12.498 1.00 89.25 72 SER A N 1
ATOM 531 C CA . SER A 1 72 ? 1.660 0.713 -13.076 1.00 89.25 72 SER A CA 1
ATOM 532 C C . SER A 1 72 ? 1.500 1.765 -11.975 1.00 89.25 72 SER A C 1
ATOM 534 O O . SER A 1 72 ? 0.911 1.496 -10.925 1.00 89.25 72 SER A O 1
ATOM 536 N N . SER A 1 73 ? 1.962 2.991 -12.238 1.00 90.94 73 SER A N 1
ATOM 537 C CA . SER A 1 73 ? 1.816 4.105 -11.290 1.00 90.94 73 SER A CA 1
ATOM 538 C C . SER A 1 73 ? 0.353 4.332 -10.885 1.00 90.94 73 SER A C 1
ATOM 540 O O . SER A 1 73 ? 0.036 4.460 -9.703 1.00 90.94 73 SER A O 1
ATOM 542 N N . GLY A 1 74 ? -0.579 4.250 -11.842 1.00 92.69 74 GLY A N 1
ATOM 543 C CA . GLY A 1 74 ? -2.012 4.374 -11.559 1.00 92.69 74 GLY A CA 1
ATOM 544 C C . GLY A 1 74 ? -2.530 3.327 -10.566 1.00 92.69 74 GLY A C 1
ATOM 545 O O . GLY A 1 74 ? -3.321 3.656 -9.680 1.00 92.69 74 GLY A O 1
ATOM 546 N N . PHE A 1 75 ? -2.058 2.079 -10.663 1.00 93.62 75 PHE A N 1
ATOM 547 C CA . PHE A 1 75 ? -2.412 1.039 -9.699 1.00 93.62 75 PHE A CA 1
ATOM 548 C C . PHE A 1 75 ? -1.820 1.325 -8.313 1.00 93.62 75 PHE A C 1
ATOM 550 O O . PHE A 1 75 ? -2.528 1.206 -7.315 1.00 93.62 75 PHE A O 1
ATOM 557 N N . LEU A 1 76 ? -0.556 1.748 -8.226 1.00 95.19 76 LEU A N 1
ATOM 558 C CA . LEU A 1 76 ? 0.087 2.056 -6.943 1.00 95.19 76 LEU A CA 1
ATOM 559 C C . LEU A 1 76 ? -0.561 3.256 -6.240 1.00 95.19 76 LEU A C 1
ATOM 561 O O . LEU A 1 76 ? -0.802 3.201 -5.032 1.00 95.19 76 LEU A O 1
ATOM 565 N N . VAL A 1 77 ? -0.954 4.293 -6.985 1.00 95.31 77 VAL A N 1
ATOM 566 C CA . VAL A 1 77 ? -1.756 5.405 -6.448 1.00 95.31 77 VAL A CA 1
ATOM 567 C C . VAL A 1 77 ? -3.102 4.897 -5.924 1.00 95.31 77 VAL A C 1
ATOM 569 O O . VAL A 1 77 ? -3.512 5.269 -4.822 1.00 95.31 77 VAL A O 1
ATOM 572 N N . ALA A 1 78 ? -3.776 3.997 -6.650 1.00 96.00 78 ALA A N 1
ATOM 573 C CA . ALA A 1 78 ? -5.015 3.382 -6.174 1.00 96.00 78 ALA A CA 1
ATOM 574 C C . ALA A 1 78 ? -4.803 2.578 -4.876 1.00 96.00 78 ALA A C 1
ATOM 576 O O . ALA A 1 78 ? -5.639 2.645 -3.973 1.00 96.00 78 ALA A O 1
ATOM 577 N N . VAL A 1 79 ? -3.669 1.881 -4.733 1.00 96.75 79 VAL A N 1
ATOM 578 C CA . VAL A 1 79 ? -3.284 1.190 -3.491 1.00 96.75 79 VAL A CA 1
ATOM 579 C C . VAL A 1 79 ? -3.066 2.179 -2.342 1.00 96.75 79 VAL A C 1
ATOM 581 O O . VAL A 1 79 ? -3.535 1.919 -1.233 1.00 96.75 79 VAL A O 1
ATOM 584 N N . ILE A 1 80 ? -2.426 3.329 -2.578 1.00 97.38 80 ILE A N 1
ATOM 585 C CA . ILE A 1 80 ? -2.255 4.381 -1.557 1.00 97.38 80 ILE A CA 1
ATOM 586 C C . ILE A 1 80 ? -3.618 4.912 -1.096 1.00 97.38 80 ILE A C 1
ATOM 588 O O . ILE A 1 80 ? -3.876 4.990 0.108 1.00 97.38 80 ILE A O 1
ATOM 592 N N . VAL A 1 81 ? -4.518 5.223 -2.033 1.00 97.94 81 VAL A N 1
ATOM 593 C CA . VAL A 1 81 ? -5.881 5.684 -1.719 1.00 97.94 81 VAL A CA 1
ATOM 594 C C . VAL A 1 81 ? -6.647 4.619 -0.928 1.00 97.94 81 VAL A C 1
ATOM 596 O O . VAL A 1 81 ? -7.264 4.932 0.093 1.00 97.94 81 VAL A O 1
ATOM 599 N N . ALA A 1 82 ? -6.562 3.351 -1.339 1.00 97.50 82 ALA A N 1
ATOM 600 C CA . ALA A 1 82 ? -7.176 2.235 -0.624 1.00 97.50 82 ALA A CA 1
ATOM 601 C C . ALA A 1 82 ? -6.599 2.063 0.793 1.00 97.50 82 ALA A C 1
ATOM 603 O O . ALA A 1 82 ? -7.355 1.826 1.734 1.00 97.50 82 ALA A O 1
ATOM 604 N N . ASN A 1 83 ? -5.287 2.240 0.977 1.00 98.25 83 ASN A N 1
ATOM 605 C CA . ASN A 1 83 ? -4.627 2.199 2.283 1.00 98.25 83 ASN A CA 1
ATOM 606 C C . ASN A 1 83 ? -5.118 3.327 3.211 1.00 98.25 83 ASN A C 1
ATOM 608 O O . ASN A 1 83 ? -5.372 3.080 4.389 1.00 98.25 83 ASN A O 1
ATOM 612 N N . ILE A 1 84 ? -5.330 4.543 2.693 1.00 98.25 84 ILE A N 1
ATOM 613 C CA . ILE A 1 84 ? -5.902 5.666 3.461 1.00 98.25 84 ILE A CA 1
ATOM 614 C C . ILE A 1 84 ? -7.363 5.386 3.842 1.00 98.25 84 ILE A C 1
ATOM 616 O O . ILE A 1 84 ? -7.767 5.609 4.987 1.00 98.25 84 ILE A O 1
ATOM 620 N N . ALA A 1 85 ? -8.160 4.858 2.911 1.00 98.19 85 ALA A N 1
ATOM 621 C CA . ALA A 1 85 ? -9.540 4.469 3.193 1.00 98.19 85 ALA A CA 1
ATOM 622 C C . ALA A 1 85 ? -9.602 3.368 4.267 1.00 98.19 85 ALA A C 1
ATOM 624 O O . ALA A 1 85 ? -10.390 3.462 5.211 1.00 98.19 85 ALA A O 1
ATOM 625 N N . LEU A 1 86 ? -8.725 2.362 4.175 1.00 98.00 86 LEU A N 1
ATOM 626 C CA . LEU A 1 86 ? -8.615 1.281 5.153 1.00 98.00 86 LEU A CA 1
ATOM 627 C C . LEU A 1 86 ? -8.151 1.791 6.523 1.00 98.00 86 LEU A C 1
ATOM 629 O O . LEU A 1 86 ? -8.680 1.343 7.540 1.00 98.00 86 LEU A O 1
ATOM 633 N N . PHE A 1 87 ? -7.234 2.761 6.561 1.00 98.31 87 PHE A N 1
ATOM 634 C CA . PHE A 1 87 ? -6.817 3.439 7.789 1.00 98.31 87 PHE A CA 1
ATOM 635 C C . PHE A 1 87 ? -8.011 4.072 8.513 1.00 98.31 87 PHE A C 1
ATOM 637 O O . PHE A 1 87 ? -8.226 3.814 9.704 1.00 98.31 87 PHE A O 1
ATOM 644 N N . GLY A 1 88 ? -8.815 4.857 7.789 1.00 98.00 88 GLY A N 1
ATOM 645 C CA . GLY A 1 88 ? -10.021 5.478 8.334 1.00 98.00 88 GLY A CA 1
ATOM 646 C C . GLY A 1 88 ? -11.035 4.433 8.800 1.00 98.00 88 GLY A C 1
ATOM 647 O O . GLY A 1 88 ? -11.529 4.498 9.928 1.00 98.00 88 GLY A O 1
ATOM 648 N N . TRP A 1 89 ? -11.280 3.415 7.971 1.00 98.38 89 TRP A N 1
ATOM 649 C CA . TRP A 1 89 ? -12.218 2.331 8.268 1.00 98.38 89 TRP A CA 1
ATOM 650 C C . TRP A 1 89 ? -11.822 1.530 9.514 1.00 98.38 89 TRP A C 1
ATOM 652 O O . TRP A 1 89 ? -12.649 1.271 10.393 1.00 98.38 89 TRP A O 1
ATOM 662 N N . ARG A 1 90 ? -10.540 1.172 9.637 1.00 97.94 90 ARG A N 1
ATOM 663 C CA . ARG A 1 90 ? -10.005 0.418 10.777 1.00 97.94 90 ARG A CA 1
ATOM 664 C C . ARG A 1 90 ? -10.027 1.250 12.054 1.00 97.94 90 ARG A C 1
ATOM 666 O O . ARG A 1 90 ? -10.461 0.747 13.087 1.00 97.94 90 ARG A O 1
ATOM 673 N N . THR A 1 91 ? -9.650 2.525 11.980 1.00 97.81 91 THR A N 1
ATOM 674 C CA . THR A 1 91 ? -9.733 3.459 13.116 1.00 97.81 91 THR A CA 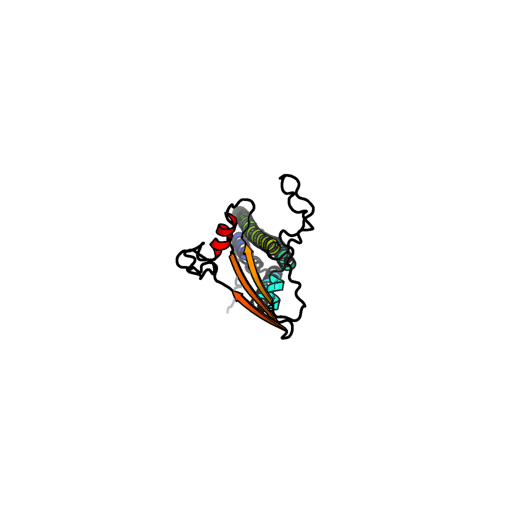1
ATOM 675 C C . THR A 1 91 ? -11.169 3.590 13.622 1.00 97.81 91 THR A C 1
ATOM 677 O O . THR A 1 91 ? -11.411 3.487 14.827 1.00 97.81 91 THR A O 1
ATOM 680 N N . PHE A 1 92 ? -12.137 3.721 12.709 1.00 98.00 92 PHE A N 1
ATOM 681 C CA . PHE A 1 92 ? -13.557 3.729 13.053 1.00 98.00 92 PHE A CA 1
ATOM 682 C C . PHE A 1 92 ? -13.990 2.425 13.739 1.00 98.00 92 PHE A C 1
ATOM 684 O O . PHE A 1 92 ? -14.621 2.473 14.794 1.00 98.00 92 PHE A O 1
ATOM 691 N N . ALA A 1 93 ? -13.611 1.261 13.202 1.00 97.62 93 ALA A N 1
ATOM 692 C CA . ALA A 1 93 ? -13.963 -0.036 13.782 1.00 97.62 93 ALA A CA 1
ATOM 693 C C . ALA A 1 93 ? -13.403 -0.233 15.204 1.00 97.62 93 ALA A C 1
ATOM 695 O O . ALA A 1 93 ? -14.113 -0.759 16.067 1.00 97.62 93 ALA A O 1
ATOM 696 N N . ILE A 1 94 ? -12.159 0.197 15.450 1.00 97.31 94 ILE A N 1
ATOM 697 C CA . ILE A 1 94 ? -11.495 0.147 16.764 1.00 97.31 94 ILE A CA 1
ATOM 698 C C . ILE A 1 94 ? -12.192 1.079 17.751 1.00 97.31 94 ILE A C 1
ATOM 700 O O . ILE A 1 94 ? -12.563 0.649 18.843 1.00 97.31 94 ILE A O 1
ATOM 704 N N . ALA A 1 95 ? -12.391 2.345 17.370 1.00 95.88 95 ALA A N 1
ATOM 705 C CA . ALA A 1 95 ? -13.020 3.342 18.227 1.00 95.88 95 ALA A CA 1
ATOM 706 C C . ALA A 1 95 ? -14.454 2.935 18.574 1.00 95.88 95 ALA A C 1
ATOM 708 O O . ALA A 1 95 ? -14.843 2.963 19.739 1.00 95.88 95 ALA A O 1
ATOM 709 N N . GLN A 1 96 ? -15.221 2.474 17.585 1.00 95.25 96 GLN A N 1
ATOM 710 C CA . GLN A 1 96 ? -16.590 2.026 17.797 1.00 95.25 96 GLN A CA 1
ATOM 711 C C . GLN A 1 96 ? -16.649 0.836 18.763 1.00 95.25 96 GLN A C 1
ATOM 713 O O . GLN A 1 96 ? -17.487 0.846 19.659 1.00 95.25 96 GLN A O 1
ATOM 718 N N . ALA A 1 97 ? -15.754 -0.151 18.632 1.00 93.62 97 ALA A N 1
ATOM 719 C CA . ALA A 1 97 ? -15.730 -1.313 19.522 1.00 93.62 97 ALA A CA 1
ATOM 720 C C . ALA A 1 97 ? -15.238 -0.969 20.937 1.00 93.62 97 ALA A C 1
ATOM 722 O O . ALA A 1 97 ? -15.798 -1.450 21.919 1.00 93.62 97 ALA A O 1
ATOM 723 N N . GLY A 1 98 ? -14.194 -0.144 21.042 1.00 91.31 98 GLY A N 1
ATOM 724 C CA . GLY A 1 98 ? -13.517 0.163 22.302 1.00 91.31 98 GLY A CA 1
ATOM 725 C C . GLY A 1 98 ? -14.167 1.251 23.147 1.00 91.31 98 GLY A C 1
ATOM 726 O O . GLY A 1 98 ? -13.990 1.271 24.364 1.00 91.31 98 GLY A O 1
ATOM 727 N N . LEU A 1 99 ? -14.918 2.154 22.516 1.00 91.69 99 LEU A N 1
ATOM 728 C CA . LEU A 1 99 ? -15.660 3.213 23.202 1.00 91.69 99 LEU A CA 1
ATOM 729 C C . LEU A 1 99 ? -17.100 2.797 23.520 1.00 91.69 99 LEU A C 1
ATOM 731 O O . LEU A 1 99 ? -17.753 3.450 24.337 1.00 91.69 99 LEU A O 1
ATOM 735 N N . TRP A 1 100 ? -17.593 1.701 22.930 1.00 85.06 100 TRP A N 1
ATOM 736 C CA . TRP A 1 100 ? -18.885 1.132 23.295 1.00 85.06 100 TRP A CA 1
ATOM 737 C C . TRP A 1 100 ? -18.838 0.605 24.731 1.00 85.06 100 TRP A C 1
ATOM 739 O O . TRP A 1 100 ? -18.287 -0.456 25.016 1.00 85.06 100 TRP A O 1
ATOM 749 N N . SER A 1 101 ? -19.415 1.371 25.652 1.00 71.56 101 SER A N 1
ATOM 750 C CA . SER A 1 101 ? -19.513 1.001 27.061 1.00 71.56 101 SER A CA 1
ATOM 751 C C . SER A 1 101 ? -20.909 0.454 27.338 1.00 71.56 101 SER A C 1
ATOM 753 O O . SER A 1 101 ? -21.901 1.128 27.064 1.00 71.56 101 SER A O 1
ATOM 755 N N . ALA A 1 102 ? -20.992 -0.765 27.874 1.00 66.56 102 ALA A N 1
ATOM 756 C CA . ALA A 1 102 ? -22.259 -1.313 28.342 1.00 66.56 102 ALA A CA 1
ATOM 757 C C . ALA A 1 102 ? -22.819 -0.456 29.500 1.00 66.56 102 ALA A C 1
ATOM 759 O O . ALA A 1 102 ? -22.034 0.107 30.276 1.00 66.56 102 ALA A O 1
ATOM 760 N N . PRO A 1 103 ? -24.153 -0.350 29.644 1.00 64.81 103 PRO A N 1
ATOM 761 C CA . PRO A 1 103 ? -24.761 0.291 30.807 1.00 64.81 103 PRO A CA 1
ATOM 762 C C . PRO A 1 103 ? -24.221 -0.342 32.100 1.00 64.81 103 PRO A C 1
ATOM 764 O O . PRO A 1 103 ? -24.297 -1.555 32.265 1.00 64.81 103 PRO A O 1
ATOM 767 N N . GLY A 1 104 ? -23.636 0.469 32.989 1.00 69.69 104 GLY A N 1
ATOM 768 C CA . GLY A 1 104 ? -23.048 0.007 34.256 1.00 69.69 104 GLY A CA 1
ATOM 769 C C . GLY A 1 104 ? -21.517 -0.121 34.294 1.00 69.69 104 GLY A C 1
ATOM 770 O O . GLY A 1 104 ? -20.980 -0.473 35.341 1.00 69.69 104 GLY A O 1
ATOM 771 N N . ALA A 1 105 ? -20.796 0.194 33.209 1.00 77.88 105 ALA A N 1
ATOM 772 C CA . ALA A 1 105 ? -19.327 0.195 33.216 1.00 77.88 105 ALA A CA 1
ATOM 773 C C . ALA A 1 105 ? -18.746 1.213 34.220 1.00 77.88 105 ALA A C 1
ATOM 775 O O . ALA A 1 105 ? -19.158 2.379 34.265 1.00 77.88 105 ALA A O 1
ATOM 776 N N . ASN A 1 106 ? -17.745 0.797 35.001 1.00 85.19 106 ASN A N 1
ATOM 777 C CA . ASN A 1 106 ? -17.109 1.674 35.989 1.00 85.19 106 ASN A CA 1
ATOM 778 C C . ASN A 1 106 ? -16.123 2.672 35.333 1.00 85.19 106 ASN A C 1
ATOM 780 O O . ASN A 1 106 ? -15.677 2.514 34.192 1.00 85.19 106 ASN A O 1
ATOM 784 N N . GLN A 1 107 ? -15.744 3.736 36.057 1.00 88.12 107 GLN A N 1
ATOM 785 C CA . GLN A 1 107 ? -14.859 4.782 35.516 1.00 88.12 107 GLN A CA 1
ATOM 786 C C . GLN A 1 107 ? -13.481 4.236 35.097 1.00 88.12 107 GLN A C 1
ATOM 788 O O . GLN A 1 107 ? -12.876 4.750 34.153 1.00 88.12 107 GLN A O 1
ATOM 793 N N . ARG A 1 108 ? -12.984 3.192 35.776 1.00 89.31 108 ARG A N 1
ATOM 794 C CA . ARG A 1 108 ? -11.697 2.551 35.475 1.00 89.31 108 ARG A CA 1
ATOM 795 C C . ARG A 1 108 ? -11.744 1.810 34.137 1.00 89.31 108 ARG A C 1
ATOM 797 O O . ARG A 1 108 ? -10.849 2.004 33.322 1.00 89.31 108 ARG A O 1
ATOM 804 N N . GLU A 1 109 ? -12.790 1.032 33.882 1.00 87.00 109 GLU A N 1
ATOM 805 C CA . GLU A 1 109 ? -13.024 0.327 32.615 1.00 87.00 109 GLU A CA 1
ATOM 806 C C . GLU A 1 109 ? -13.134 1.297 31.446 1.00 87.00 109 GLU A C 1
ATOM 808 O O . GLU A 1 109 ? -12.517 1.069 30.407 1.00 87.00 109 GLU A O 1
ATOM 813 N N . ARG A 1 110 ? -13.832 2.423 31.638 1.00 86.69 110 ARG A N 1
ATOM 814 C CA . ARG A 1 110 ? -13.924 3.470 30.614 1.00 86.69 110 ARG A CA 1
ATOM 815 C C . ARG A 1 110 ? -12.561 4.091 30.305 1.00 86.69 110 ARG A C 1
ATOM 817 O O . ARG A 1 110 ? -12.226 4.270 29.138 1.00 86.69 110 ARG A O 1
ATOM 824 N N . ARG A 1 111 ? -11.750 4.387 31.331 1.00 91.12 111 ARG A N 1
ATOM 825 C CA . ARG A 1 111 ? -10.380 4.911 31.154 1.00 91.12 111 ARG A CA 1
ATOM 826 C C . ARG A 1 111 ? -9.480 3.913 30.427 1.00 91.12 111 ARG A C 1
ATOM 828 O O . ARG A 1 111 ? -8.761 4.314 29.521 1.00 91.12 111 ARG A O 1
ATOM 835 N N . ILE A 1 112 ? -9.544 2.631 30.791 1.00 91.44 112 ILE A N 1
ATOM 836 C CA . ILE A 1 112 ? -8.775 1.567 30.129 1.00 91.44 112 ILE A CA 1
ATOM 837 C C . ILE A 1 112 ? -9.229 1.397 28.673 1.00 91.44 112 ILE A C 1
ATOM 839 O O . ILE A 1 112 ? -8.384 1.277 27.791 1.00 91.44 112 ILE A O 1
ATOM 843 N N . GLY A 1 113 ? -10.538 1.446 28.403 1.00 91.06 113 GLY A N 1
ATOM 844 C CA . GLY A 1 113 ? -11.091 1.414 27.047 1.00 91.06 113 GLY A CA 1
ATOM 845 C C . GLY A 1 113 ? -10.542 2.549 26.184 1.00 91.06 113 GLY A C 1
ATOM 846 O O . GLY A 1 113 ? -9.931 2.290 25.149 1.00 91.06 113 GLY A O 1
ATOM 847 N N . VAL A 1 114 ? -10.643 3.795 26.656 1.00 93.75 114 VAL A N 1
ATOM 848 C CA . VAL A 1 114 ? -10.093 4.968 25.954 1.00 93.75 114 VAL A CA 1
ATOM 849 C C . VAL A 1 114 ? -8.582 4.844 25.746 1.00 93.75 114 VAL A C 1
ATOM 851 O O . VAL A 1 114 ? -8.112 5.031 24.628 1.00 93.75 114 VAL A O 1
ATOM 854 N N . ALA A 1 115 ? -7.821 4.477 26.783 1.00 95.62 115 ALA A N 1
ATOM 855 C CA . ALA A 1 115 ? -6.373 4.301 26.676 1.00 95.62 115 ALA A CA 1
ATOM 856 C C . ALA A 1 115 ? -6.001 3.232 25.635 1.00 95.62 115 ALA A C 1
ATOM 858 O O . ALA A 1 115 ? -5.110 3.454 24.818 1.00 95.62 115 ALA A O 1
ATOM 859 N N . SER A 1 116 ? -6.720 2.104 25.610 1.00 95.25 116 SER A N 1
ATOM 860 C CA . SER A 1 116 ? -6.501 1.049 24.617 1.00 95.25 116 SER A CA 1
ATOM 861 C C . SER A 1 116 ? -6.800 1.521 23.193 1.00 95.25 116 SER A C 1
ATOM 863 O O . SER A 1 116 ? -6.006 1.261 22.297 1.00 95.25 116 SER A O 1
ATOM 865 N N . VAL A 1 117 ? -7.881 2.282 22.981 1.00 96.75 117 VAL A N 1
ATOM 866 C CA . VAL A 1 117 ? -8.209 2.859 21.669 1.00 96.75 117 VAL A CA 1
ATOM 867 C C . VAL A 1 117 ? -7.104 3.808 21.217 1.00 96.75 117 VAL A C 1
ATOM 869 O O . VAL A 1 117 ? -6.646 3.684 20.089 1.00 96.75 117 VAL A O 1
ATOM 872 N N . VAL A 1 118 ? -6.620 4.699 22.088 1.00 98.06 118 VAL A N 1
ATOM 873 C CA . VAL A 1 118 ? -5.527 5.629 21.754 1.00 98.06 118 VAL A CA 1
ATOM 874 C C . VAL A 1 118 ? -4.269 4.872 21.325 1.00 98.06 118 VAL A C 1
ATOM 876 O O . VAL A 1 118 ? -3.725 5.154 20.260 1.00 98.06 118 VAL A O 1
ATOM 879 N N . VAL A 1 119 ? -3.838 3.875 22.103 1.00 98.44 119 VAL A N 1
ATOM 880 C CA . VAL A 1 119 ? -2.655 3.059 21.776 1.00 98.44 119 VAL A CA 1
ATOM 881 C C . VAL A 1 119 ? -2.831 2.333 20.441 1.00 98.44 119 VAL A C 1
ATOM 883 O O . VAL A 1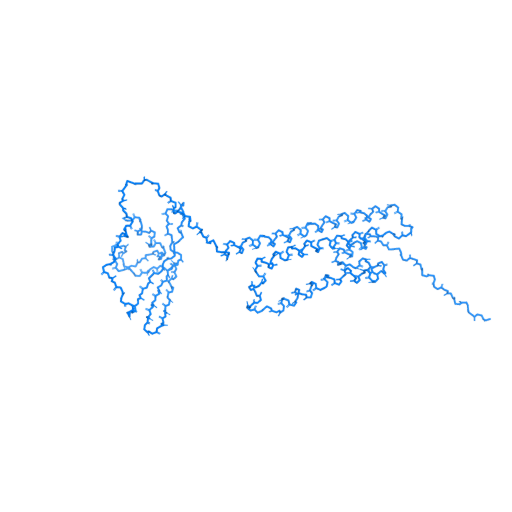 119 ? -1.937 2.360 19.596 1.00 98.44 119 VAL A O 1
ATOM 886 N N . LEU A 1 120 ? -3.993 1.716 20.214 1.00 98.31 120 LEU A N 1
ATOM 887 C CA . LEU A 1 120 ? -4.272 0.984 18.978 1.00 98.31 120 LEU A CA 1
ATOM 888 C C . LEU A 1 120 ? -4.385 1.914 17.765 1.00 98.31 120 LEU A C 1
ATOM 890 O O . LEU A 1 120 ? -3.967 1.529 16.676 1.00 98.31 120 LEU A O 1
ATOM 894 N N . VAL A 1 121 ? -4.894 3.136 17.929 1.00 97.81 121 VAL A N 1
ATOM 895 C CA . VAL A 1 121 ? -4.912 4.149 16.865 1.00 97.81 121 VAL A CA 1
ATOM 896 C C . VAL A 1 121 ? -3.496 4.593 16.520 1.00 97.81 121 VAL A C 1
ATOM 898 O O . VAL A 1 121 ? -3.164 4.622 15.342 1.00 97.81 121 VAL A O 1
ATOM 901 N N . VAL A 1 122 ? -2.632 4.847 17.507 1.00 98.56 122 VAL A N 1
ATOM 902 C CA . VAL A 1 122 ? -1.213 5.167 17.257 1.00 98.56 122 VAL A CA 1
ATOM 903 C C . VAL A 1 122 ? -0.522 4.037 16.490 1.00 98.56 122 VAL A C 1
ATOM 905 O O . VAL A 1 122 ? 0.140 4.290 15.485 1.00 98.56 122 VAL A O 1
ATOM 908 N N . LEU A 1 123 ? -0.738 2.782 16.896 1.00 98.44 123 LEU A N 1
ATOM 909 C CA . LEU A 1 123 ? -0.208 1.619 16.180 1.00 98.44 123 LEU A CA 1
ATOM 910 C C . LEU A 1 123 ? -0.771 1.513 14.751 1.00 98.44 123 LEU A C 1
ATOM 912 O O . LEU A 1 123 ? -0.047 1.188 13.812 1.00 98.44 123 LEU A O 1
ATO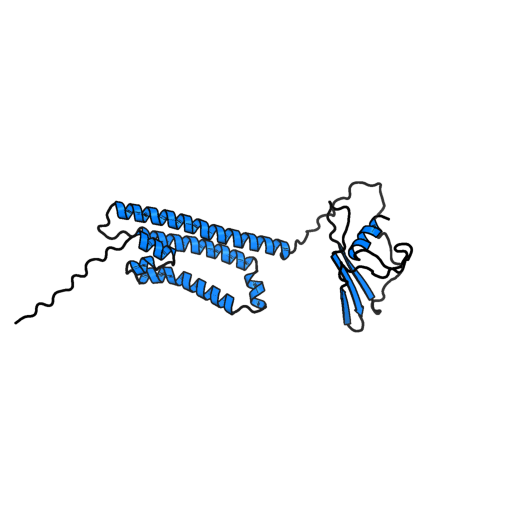M 916 N N . THR A 1 124 ? -2.055 1.828 14.573 1.00 98.12 124 THR A N 1
ATOM 917 C CA . THR A 1 124 ? -2.725 1.837 13.266 1.00 98.12 124 THR A CA 1
ATOM 918 C C . THR A 1 124 ? -2.159 2.928 12.356 1.00 98.12 124 THR A C 1
ATOM 920 O O . THR A 1 124 ? -1.941 2.659 11.175 1.00 98.12 124 THR A O 1
ATOM 923 N N . ILE A 1 125 ? -1.875 4.122 12.888 1.00 98.44 125 ILE A N 1
ATOM 924 C CA . ILE A 1 125 ? -1.208 5.211 12.162 1.00 98.44 125 ILE A CA 1
ATOM 925 C C . ILE A 1 125 ? 0.177 4.749 11.708 1.00 98.44 125 ILE A C 1
ATOM 927 O O . ILE A 1 125 ? 0.470 4.825 10.520 1.00 98.44 125 ILE A O 1
ATOM 931 N N . ALA A 1 126 ? 0.996 4.214 12.620 1.00 98.31 126 ALA A N 1
ATOM 932 C CA . ALA A 1 126 ? 2.347 3.756 12.299 1.00 98.31 126 ALA A CA 1
ATOM 933 C C . ALA A 1 126 ? 2.349 2.693 11.186 1.00 98.31 126 ALA A C 1
ATOM 935 O O . ALA A 1 126 ? 3.103 2.804 10.223 1.00 98.31 126 ALA A O 1
ATOM 936 N N . MET A 1 127 ? 1.455 1.702 11.274 1.00 98.12 127 MET A N 1
ATOM 937 C CA . MET A 1 127 ? 1.337 0.636 10.278 1.00 98.12 127 MET A CA 1
ATOM 938 C C . MET A 1 127 ? 0.932 1.168 8.891 1.00 98.12 127 MET A C 1
ATOM 940 O O . MET A 1 127 ? 1.561 0.810 7.898 1.00 98.12 127 MET A O 1
ATOM 944 N N . HIS A 1 128 ? -0.093 2.026 8.796 1.00 98.19 128 HIS A N 1
ATOM 945 C CA . HIS A 1 128 ? -0.545 2.545 7.495 1.00 98.19 128 HIS A CA 1
ATOM 946 C C . HIS A 1 128 ? 0.408 3.591 6.917 1.00 98.19 128 HIS A C 1
ATOM 948 O O . HIS A 1 128 ? 0.546 3.655 5.696 1.00 98.19 128 HIS A O 1
ATOM 954 N N . ALA A 1 129 ? 1.074 4.381 7.766 1.00 98.31 129 ALA A N 1
ATOM 955 C CA . ALA A 1 129 ? 2.124 5.299 7.342 1.00 98.31 129 ALA A CA 1
ATOM 956 C C . ALA A 1 129 ? 3.301 4.525 6.742 1.00 98.31 129 ALA A C 1
ATOM 958 O O . ALA A 1 129 ? 3.747 4.863 5.651 1.00 98.31 129 ALA A O 1
ATOM 959 N N . TRP A 1 130 ? 3.741 3.441 7.392 1.00 98.44 130 TRP A N 1
ATOM 960 C CA . TRP A 1 130 ? 4.795 2.575 6.864 1.00 98.44 130 TRP A CA 1
ATOM 961 C C . TRP A 1 130 ? 4.441 1.996 5.487 1.00 98.44 130 TRP A C 1
ATOM 963 O O . TRP A 1 130 ? 5.230 2.107 4.552 1.00 98.44 130 TRP A O 1
ATOM 973 N N . VAL A 1 131 ? 3.234 1.436 5.334 1.00 97.75 131 VAL A N 1
ATOM 974 C CA . VAL A 1 131 ? 2.756 0.911 4.041 1.00 97.75 131 VAL A CA 1
ATOM 975 C C . VAL A 1 131 ? 2.680 2.016 2.985 1.00 97.75 131 VAL A C 1
ATOM 977 O O . VAL A 1 131 ? 3.144 1.820 1.866 1.00 97.75 131 VAL A O 1
ATOM 980 N N . GLY A 1 132 ? 2.137 3.186 3.332 1.00 97.81 132 GLY A N 1
ATOM 981 C CA . GLY A 1 132 ? 2.038 4.319 2.410 1.00 97.81 132 GLY A CA 1
ATOM 982 C C . GLY A 1 132 ? 3.406 4.804 1.929 1.00 97.81 132 GLY A C 1
ATOM 983 O O . GLY A 1 132 ? 3.595 4.999 0.732 1.00 97.81 132 GLY A O 1
ATOM 984 N N . ILE A 1 133 ? 4.374 4.923 2.845 1.00 98.00 133 ILE A N 1
ATOM 985 C CA . ILE A 1 133 ? 5.764 5.278 2.532 1.00 98.00 133 ILE A CA 1
ATOM 986 C C . ILE A 1 133 ? 6.372 4.246 1.582 1.00 98.00 133 ILE A C 1
ATOM 988 O O . ILE A 1 133 ? 6.955 4.632 0.572 1.00 98.00 133 ILE A O 1
ATOM 992 N N . LEU A 1 134 ? 6.217 2.952 1.870 1.00 98.00 134 LEU A N 1
ATOM 993 C CA . LEU A 1 134 ? 6.765 1.880 1.039 1.00 98.00 134 LEU A CA 1
ATOM 994 C C . LEU A 1 134 ? 6.215 1.924 -0.396 1.00 98.00 134 LEU A C 1
ATOM 996 O O . LEU A 1 134 ? 6.985 1.844 -1.350 1.00 98.00 134 LEU A O 1
ATOM 1000 N N . VAL A 1 135 ? 4.897 2.077 -0.552 1.00 96.88 135 VAL A N 1
ATOM 1001 C CA . VAL A 1 135 ? 4.250 2.121 -1.874 1.00 96.88 135 VAL A CA 1
ATOM 1002 C C . VAL A 1 135 ? 4.635 3.389 -2.641 1.00 96.88 135 VAL A C 1
ATOM 1004 O O . VAL A 1 135 ? 4.893 3.308 -3.838 1.00 96.88 135 VAL A O 1
ATOM 1007 N N . ALA A 1 136 ? 4.739 4.538 -1.968 1.00 96.19 136 ALA A N 1
ATOM 1008 C CA . ALA A 1 136 ? 5.171 5.787 -2.596 1.00 96.19 136 ALA A CA 1
ATOM 1009 C C . ALA A 1 136 ? 6.633 5.731 -3.074 1.00 96.19 136 ALA A C 1
ATOM 1011 O O . ALA A 1 136 ? 6.937 6.202 -4.166 1.00 96.19 136 ALA A O 1
ATOM 1012 N N . HIS A 1 137 ? 7.532 5.118 -2.293 1.00 96.56 137 HIS A N 1
ATOM 1013 C CA . HIS A 1 137 ? 8.917 4.901 -2.724 1.00 96.56 137 HIS A CA 1
ATOM 1014 C C . HIS A 1 137 ? 8.982 3.972 -3.935 1.00 96.56 137 HIS A C 1
ATOM 1016 O O . HIS A 1 137 ? 9.700 4.268 -4.884 1.00 96.56 137 HIS A O 1
ATOM 1022 N N . LEU A 1 138 ? 8.206 2.881 -3.925 1.00 94.69 138 LEU A N 1
ATOM 1023 C CA . LEU A 1 138 ? 8.132 1.964 -5.060 1.00 94.69 138 LEU A CA 1
ATOM 1024 C C . LEU A 1 138 ? 7.663 2.680 -6.334 1.00 94.69 138 LEU A C 1
ATOM 1026 O O . LEU A 1 138 ? 8.300 2.532 -7.372 1.00 94.69 138 LEU A O 1
ATOM 1030 N N . ASP A 1 139 ? 6.587 3.466 -6.257 1.00 94.00 139 ASP A N 1
ATOM 1031 C CA . ASP A 1 139 ? 6.083 4.252 -7.389 1.00 94.00 139 ASP A CA 1
ATOM 1032 C C . ASP A 1 139 ? 7.140 5.241 -7.906 1.00 94.00 139 ASP A C 1
ATOM 1034 O O . ASP A 1 139 ? 7.427 5.260 -9.101 1.00 94.00 139 ASP A O 1
ATOM 1038 N N . GLY A 1 140 ? 7.806 5.974 -7.007 1.00 90.38 140 GLY A N 1
ATOM 1039 C CA . GLY A 1 140 ? 8.892 6.890 -7.368 1.00 90.38 140 GLY A CA 1
ATOM 1040 C C . GLY A 1 140 ? 10.065 6.193 -8.067 1.00 90.38 140 GLY A C 1
ATOM 1041 O O . GLY A 1 140 ? 10.541 6.668 -9.096 1.00 90.38 140 GLY A O 1
ATOM 1042 N N . THR A 1 141 ? 10.499 5.029 -7.572 1.00 89.44 141 THR A N 1
ATOM 1043 C CA . THR A 1 141 ? 11.561 4.235 -8.215 1.00 89.44 141 THR A CA 1
ATOM 1044 C C . THR A 1 141 ? 11.127 3.703 -9.580 1.00 89.44 141 THR A C 1
ATOM 1046 O O . THR A 1 141 ? 11.906 3.746 -10.530 1.00 89.44 141 THR A O 1
ATOM 1049 N N . LEU A 1 142 ? 9.890 3.218 -9.717 1.00 88.44 142 LEU A N 1
ATOM 1050 C CA . LEU A 1 142 ? 9.388 2.725 -11.001 1.00 88.44 142 LEU A CA 1
ATOM 1051 C C . LEU A 1 142 ? 9.264 3.851 -12.030 1.00 88.44 142 LEU A C 1
ATOM 1053 O O . LEU A 1 142 ? 9.600 3.637 -13.191 1.00 88.44 142 LEU A O 1
ATOM 1057 N N . GLN A 1 143 ? 8.853 5.051 -11.622 1.00 87.00 143 GLN A N 1
ATOM 1058 C CA . GLN A 1 143 ? 8.853 6.223 -12.499 1.00 87.00 143 GLN A CA 1
ATOM 1059 C C . GLN A 1 143 ? 10.273 6.644 -12.893 1.00 87.00 143 GLN A C 1
ATOM 1061 O O . GLN A 1 143 ? 10.502 6.978 -14.050 1.00 87.00 143 GLN A O 1
ATOM 1066 N N . GLN A 1 144 ? 11.246 6.562 -11.985 1.00 85.38 144 GLN A N 1
ATOM 1067 C CA . GLN A 1 144 ? 12.639 6.875 -12.307 1.00 85.38 144 GLN A CA 1
ATOM 1068 C C . GLN A 1 144 ? 13.250 5.886 -13.314 1.00 85.38 144 GLN A C 1
ATOM 1070 O O . GLN A 1 144 ? 13.964 6.295 -14.224 1.00 85.38 144 GLN A O 1
ATOM 1075 N N . VAL A 1 145 ? 12.975 4.586 -13.163 1.00 81.50 145 VAL A N 1
ATOM 1076 C CA . VAL A 1 145 ? 13.566 3.526 -14.002 1.00 81.50 145 VAL A CA 1
ATOM 1077 C C . VAL A 1 145 ? 12.806 3.337 -15.318 1.00 81.50 145 VAL A C 1
ATOM 1079 O O . VAL A 1 145 ? 13.420 3.122 -16.360 1.00 81.50 145 VAL A O 1
ATOM 1082 N N . PHE A 1 146 ? 11.472 3.395 -15.282 1.00 79.62 146 PHE A N 1
ATOM 1083 C CA . PHE A 1 146 ? 10.601 3.048 -16.413 1.00 79.62 146 PHE A CA 1
ATOM 1084 C C . PHE A 1 146 ? 9.763 4.210 -16.936 1.00 79.62 146 PHE A C 1
ATOM 1086 O O . PHE A 1 146 ? 9.191 4.094 -18.017 1.00 79.62 146 PHE A O 1
ATOM 1093 N N . GLY A 1 147 ? 9.658 5.314 -16.191 1.00 69.19 147 GLY A N 1
ATOM 1094 C CA . GLY A 1 147 ? 8.868 6.477 -16.598 1.00 69.19 147 GLY A CA 1
ATOM 1095 C C . GLY A 1 147 ? 9.444 7.195 -17.809 1.00 69.19 147 GLY A C 1
ATOM 1096 O O . GLY A 1 147 ? 8.722 7.979 -18.411 1.00 69.19 147 GLY A O 1
ATOM 1097 N N . GLY A 1 148 ? 10.690 6.876 -18.185 1.00 52.28 148 GLY A N 1
ATOM 1098 C CA . GLY A 1 148 ? 11.389 7.488 -19.297 1.00 52.28 148 GLY A CA 1
ATOM 1099 C C . GLY A 1 148 ? 11.494 8.979 -19.045 1.00 52.28 148 GLY A C 1
ATOM 1100 O O . GLY A 1 148 ? 10.574 9.733 -19.351 1.00 52.28 148 GLY A O 1
ATOM 1101 N N . THR A 1 149 ? 12.628 9.436 -18.523 1.00 45.56 149 THR A N 1
ATOM 1102 C CA . THR A 1 149 ? 12.982 10.833 -18.734 1.00 45.56 149 THR A CA 1
ATOM 1103 C C . THR A 1 149 ? 13.062 11.012 -20.250 1.00 45.56 149 THR A C 1
ATOM 1105 O O . THR A 1 149 ? 14.080 10.727 -20.873 1.00 45.56 149 THR A O 1
ATOM 1108 N N . VAL A 1 150 ? 11.965 11.452 -20.872 1.00 46.44 150 VAL A N 1
ATOM 1109 C CA . VAL A 1 150 ? 12.055 12.318 -22.034 1.00 46.44 150 VAL A CA 1
ATOM 1110 C C . VAL A 1 150 ? 12.784 13.516 -21.467 1.00 46.44 150 VAL A C 1
ATOM 1112 O O . VAL A 1 150 ? 12.160 14.375 -20.855 1.00 46.44 150 VAL A O 1
ATOM 1115 N N . ILE A 1 151 ? 14.115 13.488 -21.551 1.00 42.69 151 ILE A N 1
ATOM 1116 C CA . ILE A 1 151 ? 14.949 14.672 -21.422 1.00 42.69 151 ILE A CA 1
ATOM 1117 C C . ILE A 1 151 ? 14.325 15.617 -22.452 1.00 42.69 151 ILE A C 1
ATOM 1119 O O . ILE A 1 151 ? 14.423 15.337 -23.652 1.00 42.69 151 ILE A O 1
ATOM 1123 N N . PRO A 1 152 ? 13.558 16.644 -22.051 1.00 42.50 152 PRO A N 1
ATOM 1124 C CA . PRO A 1 152 ? 12.969 17.547 -23.014 1.00 42.50 152 PRO A CA 1
ATOM 1125 C C . PRO A 1 152 ? 14.126 18.420 -23.457 1.00 42.50 152 PRO A C 1
ATOM 1127 O O . PRO A 1 152 ? 14.378 19.393 -22.764 1.00 42.50 152 PRO A O 1
ATOM 1130 N N . ASN A 1 153 ? 14.854 18.023 -24.515 1.00 44.69 153 ASN A N 1
ATOM 1131 C CA . ASN A 1 153 ? 15.999 18.755 -25.072 1.00 44.69 153 ASN A CA 1
ATOM 1132 C C . ASN A 1 153 ? 16.689 19.607 -23.998 1.00 44.69 153 ASN A C 1
ATOM 1134 O O . ASN A 1 153 ? 16.579 20.832 -24.006 1.00 44.69 153 ASN A O 1
ATOM 1138 N N . GLU A 1 154 ? 17.311 18.964 -23.012 1.00 34.12 154 GLU A N 1
ATOM 1139 C CA . GLU A 1 154 ? 18.273 19.692 -22.205 1.00 34.12 154 GLU A CA 1
ATOM 1140 C C . GLU A 1 154 ? 19.363 20.074 -23.211 1.00 34.12 154 GLU A C 1
ATOM 1142 O O . GLU A 1 154 ? 19.910 19.171 -23.858 1.00 34.12 154 GLU A O 1
ATOM 1147 N N . PRO A 1 155 ? 19.582 21.373 -23.502 1.00 43.75 155 PRO A N 1
ATOM 1148 C CA . PRO A 1 155 ? 20.726 21.734 -24.313 1.00 43.75 155 PRO A CA 1
ATOM 1149 C C . PRO A 1 155 ? 21.927 21.125 -23.599 1.00 43.75 155 PRO A C 1
ATOM 1151 O O . PRO A 1 155 ? 22.052 21.266 -22.381 1.00 43.75 155 PRO A O 1
ATOM 1154 N N . ALA A 1 156 ? 22.725 20.363 -24.350 1.00 37.44 156 ALA A N 1
ATOM 1155 C CA . ALA A 1 156 ? 23.939 19.740 -23.847 1.00 37.44 156 ALA A CA 1
ATOM 1156 C C . ALA A 1 156 ? 24.684 20.740 -22.946 1.00 37.44 156 ALA A C 1
ATOM 1158 O O . ALA A 1 156 ? 24.698 21.928 -23.291 1.00 37.44 156 ALA A O 1
ATOM 1159 N N . PRO A 1 157 ? 25.263 20.308 -21.809 1.00 38.47 157 PRO A N 1
ATOM 1160 C CA . PRO A 1 157 ? 26.009 21.217 -20.954 1.00 38.47 157 PRO A CA 1
ATOM 1161 C C . PRO A 1 157 ? 27.009 21.956 -21.836 1.00 38.47 157 PRO A C 1
ATOM 1163 O O . PRO A 1 157 ? 27.808 21.326 -22.535 1.00 38.47 157 PRO A O 1
ATOM 1166 N N . GLU A 1 158 ? 26.894 23.286 -21.871 1.00 38.69 158 GLU A N 1
ATOM 1167 C CA . GLU A 1 158 ? 27.830 24.133 -22.592 1.00 38.69 158 GLU A CA 1
ATOM 1168 C C . GLU A 1 158 ? 29.223 23.771 -22.083 1.00 38.69 158 GLU A C 1
ATOM 1170 O O . GLU A 1 158 ? 29.576 24.030 -20.929 1.00 38.69 158 GLU A O 1
ATOM 1175 N N . SER A 1 159 ? 29.992 23.091 -22.935 1.00 35.34 159 SER A N 1
ATOM 1176 C CA . SER A 1 159 ? 31.386 22.791 -22.661 1.00 35.34 159 SER A CA 1
ATOM 1177 C C . SER A 1 159 ? 32.084 24.123 -22.457 1.00 35.34 159 SER A C 1
ATOM 1179 O O . 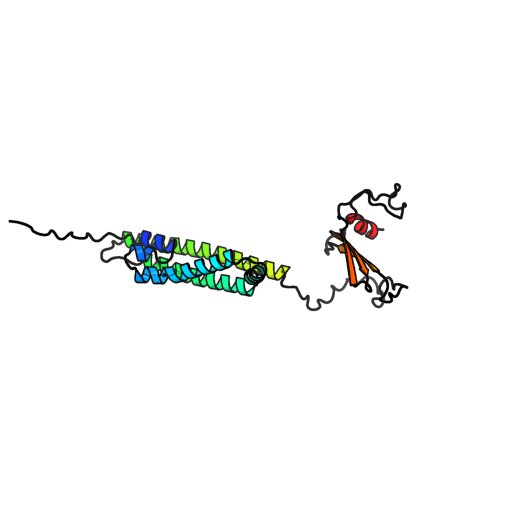SER A 1 159 ? 32.130 24.963 -23.356 1.00 35.34 159 SER A O 1
ATOM 1181 N N . SER A 1 160 ? 32.580 24.340 -21.242 1.00 37.41 160 SER A N 1
ATOM 1182 C CA . SER A 1 160 ? 33.303 25.547 -20.888 1.00 37.41 160 SER A CA 1
ATOM 1183 C C . SER A 1 160 ? 34.512 25.716 -21.810 1.00 37.41 160 SER A C 1
ATOM 1185 O O . SER A 1 160 ? 35.484 24.972 -21.705 1.00 37.41 160 SER A O 1
ATOM 1187 N N . SER A 1 161 ? 34.415 26.694 -22.710 1.00 41.31 161 SER A N 1
ATOM 1188 C CA . SER A 1 161 ? 35.495 27.488 -23.308 1.00 41.31 161 SER A CA 1
ATOM 1189 C C . SER A 1 161 ? 36.904 26.861 -23.298 1.00 41.31 161 SER A C 1
ATOM 1191 O O . SER A 1 161 ? 37.754 27.233 -22.486 1.00 41.31 161 SER A O 1
ATOM 1193 N N . GLY A 1 162 ? 37.165 25.974 -24.260 1.00 41.00 162 GLY A N 1
ATOM 1194 C CA . GLY A 1 162 ? 38.467 25.840 -24.930 1.00 41.00 162 GLY A CA 1
ATOM 1195 C C . GLY A 1 162 ? 38.417 26.585 -26.276 1.00 41.00 162 GLY A C 1
ATOM 1196 O O . GLY A 1 162 ? 37.316 26.830 -26.769 1.00 41.00 162 GLY A O 1
ATOM 1197 N N . PRO A 1 163 ? 39.548 27.024 -26.854 1.00 41.00 163 PRO A N 1
ATOM 1198 C CA . PRO A 1 163 ? 39.544 28.027 -27.916 1.00 41.00 163 PRO A CA 1
ATOM 1199 C C . PRO A 1 163 ? 38.870 27.507 -29.196 1.00 41.00 163 PRO A C 1
ATOM 1201 O O . PRO A 1 163 ? 39.323 26.530 -29.778 1.00 41.00 163 PRO A O 1
ATOM 1204 N N . GLU A 1 164 ? 37.791 28.194 -29.580 1.00 45.28 164 GLU A N 1
ATOM 1205 C CA . GLU A 1 164 ? 37.138 28.284 -30.897 1.00 45.28 164 GLU A CA 1
ATOM 1206 C C . GLU A 1 164 ? 37.571 27.222 -31.934 1.00 45.28 164 GLU A C 1
ATOM 1208 O O . GLU A 1 164 ? 38.422 27.463 -32.791 1.00 45.28 164 GLU A O 1
ATOM 1213 N N . ALA A 1 165 ? 36.951 26.041 -31.870 1.00 40.28 165 ALA A N 1
ATOM 1214 C CA . ALA A 1 165 ? 36.880 25.113 -32.995 1.00 40.28 165 ALA A CA 1
ATOM 1215 C C . ALA A 1 165 ? 35.557 25.362 -33.737 1.00 40.28 165 ALA A C 1
ATOM 1217 O O . ALA A 1 165 ? 34.540 25.647 -33.108 1.00 40.28 165 ALA A O 1
ATOM 1218 N N . GLY A 1 166 ? 35.603 25.337 -35.072 1.00 47.78 166 GLY A N 1
ATOM 1219 C CA . GLY A 1 166 ? 34.480 25.638 -35.964 1.00 47.78 166 GLY A CA 1
ATOM 1220 C C . GLY A 1 166 ? 33.285 24.673 -35.837 1.00 47.78 166 GLY A C 1
ATOM 1221 O O . GLY A 1 166 ? 33.248 23.865 -34.916 1.00 47.78 166 GLY A O 1
ATOM 1222 N N . PRO A 1 167 ? 32.288 24.768 -36.742 1.00 48.44 167 PRO A N 1
ATOM 1223 C CA . PRO A 1 167 ? 31.031 24.024 -36.632 1.00 48.44 167 PRO A CA 1
ATOM 1224 C C . PRO A 1 167 ? 31.285 22.523 -36.466 1.00 48.44 167 PRO A C 1
ATOM 1226 O O . PRO A 1 167 ? 32.202 22.011 -37.103 1.00 48.44 167 PRO A O 1
ATOM 1229 N N . ASP A 1 168 ? 30.464 21.873 -35.629 1.00 53.09 168 ASP A N 1
ATOM 1230 C CA . ASP A 1 168 ? 30.465 20.444 -35.278 1.00 53.09 168 ASP A CA 1
ATOM 1231 C C . ASP A 1 168 ? 30.489 19.526 -36.513 1.00 53.09 168 ASP A C 1
ATOM 1233 O O . ASP A 1 168 ? 29.488 18.916 -36.899 1.00 53.09 168 ASP A O 1
ATOM 1237 N N . GLU A 1 169 ? 31.639 19.417 -37.166 1.00 48.06 169 GLU A N 1
ATOM 1238 C CA . GLU A 1 169 ? 31.900 18.349 -38.106 1.00 48.06 169 GLU A CA 1
ATOM 1239 C C . GLU A 1 169 ? 32.344 17.122 -37.309 1.00 48.06 169 GLU A C 1
ATOM 1241 O O . GLU A 1 169 ? 33.183 17.231 -36.406 1.00 48.06 169 GLU A O 1
ATOM 1246 N N . PRO A 1 170 ? 31.783 15.937 -37.603 1.00 48.28 170 PRO A N 1
ATOM 1247 C CA . PRO A 1 170 ? 32.252 14.716 -36.980 1.00 48.28 170 PRO A CA 1
ATOM 1248 C C . PRO A 1 170 ? 33.758 14.590 -37.226 1.00 48.28 170 PRO A C 1
ATOM 1250 O O . PRO A 1 170 ? 34.216 14.698 -38.362 1.00 48.28 170 PRO A O 1
ATOM 1253 N N . VAL A 1 171 ? 34.513 14.318 -36.156 1.00 57.00 171 VAL A N 1
ATOM 1254 C CA . VAL A 1 171 ? 35.985 14.169 -36.160 1.00 57.00 171 VAL A CA 1
ATOM 1255 C C . VAL A 1 171 ? 36.470 13.164 -37.220 1.00 57.00 171 VAL A C 1
ATOM 1257 O O . VAL A 1 171 ? 37.619 13.220 -37.642 1.00 57.00 171 VAL A O 1
ATOM 1260 N N . ASN A 1 172 ? 35.580 12.292 -37.706 1.00 54.28 172 ASN A N 1
ATOM 1261 C CA . ASN A 1 172 ? 35.761 11.513 -38.923 1.00 54.28 172 ASN A CA 1
ATOM 1262 C C . ASN A 1 172 ? 34.490 11.545 -39.785 1.00 54.28 172 ASN A C 1
ATOM 1264 O O . ASN A 1 172 ? 33.435 11.072 -39.358 1.00 54.28 172 ASN A O 1
ATOM 1268 N N . VAL A 1 173 ? 34.606 12.005 -41.032 1.00 56.25 173 VAL A N 1
ATOM 1269 C CA . VAL A 1 173 ? 33.637 11.676 -42.085 1.00 56.25 173 VAL A CA 1
ATOM 1270 C C . VAL A 1 173 ? 34.075 10.337 -42.680 1.00 56.25 173 VAL A C 1
ATOM 1272 O O . VAL A 1 173 ? 35.142 10.278 -43.289 1.00 56.25 173 VAL A O 1
ATOM 1275 N N . PRO A 1 174 ? 33.326 9.237 -42.497 1.00 61.72 174 PRO A N 1
ATOM 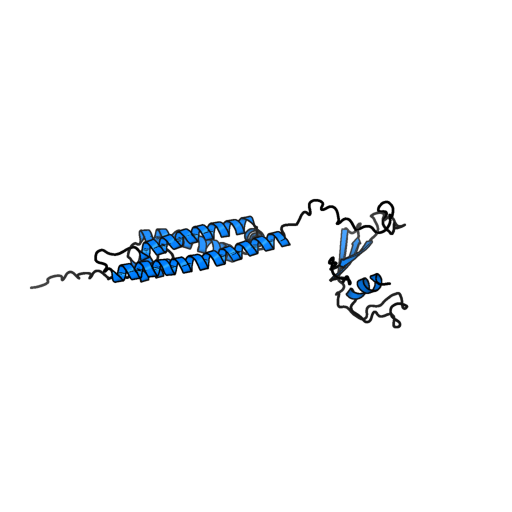1276 C CA . PRO A 1 174 ? 33.706 7.974 -43.110 1.00 61.72 174 PRO A CA 1
ATOM 1277 C C . PRO A 1 174 ? 33.657 8.102 -44.640 1.00 61.72 174 PRO A C 1
ATOM 1279 O O . PRO A 1 174 ? 32.617 8.436 -45.207 1.00 61.72 174 PRO A O 1
ATOM 1282 N N . ASP A 1 175 ? 34.756 7.753 -45.316 1.00 68.69 175 ASP A N 1
ATOM 1283 C CA . ASP A 1 175 ? 34.834 7.665 -46.789 1.00 68.69 175 ASP A CA 1
ATOM 1284 C C . ASP A 1 175 ? 33.931 6.559 -47.375 1.00 68.69 175 ASP A C 1
ATOM 1286 O O . ASP A 1 175 ? 33.782 6.414 -48.590 1.00 68.69 175 ASP A O 1
ATOM 1290 N N . TYR A 1 176 ? 33.306 5.763 -46.507 1.00 68.94 176 TYR A N 1
ATOM 1291 C CA . TYR A 1 176 ? 32.425 4.663 -46.858 1.00 68.94 176 TYR A CA 1
ATOM 1292 C C . TYR A 1 176 ? 30.950 5.042 -46.687 1.00 68.94 176 TYR A C 1
ATOM 1294 O O . TYR A 1 176 ? 30.502 5.410 -45.601 1.00 68.94 176 TYR A O 1
ATOM 1302 N N . ARG A 1 177 ? 30.164 4.873 -47.757 1.00 72.44 177 ARG A N 1
ATOM 1303 C CA . ARG A 1 177 ? 28.697 4.959 -47.732 1.00 72.44 177 ARG A CA 1
ATOM 1304 C C . ARG A 1 177 ? 28.108 3.564 -47.893 1.00 72.44 177 ARG A C 1
ATOM 1306 O O . ARG A 1 177 ? 28.294 2.933 -48.930 1.00 72.44 177 ARG A O 1
ATOM 1313 N N . TRP A 1 178 ? 27.385 3.092 -46.881 1.00 79.31 178 TRP A N 1
ATOM 1314 C CA . TRP A 1 178 ? 26.710 1.796 -46.934 1.00 79.31 178 TRP A CA 1
ATOM 1315 C C . TRP A 1 178 ? 25.492 1.846 -47.865 1.00 79.31 178 TRP A C 1
ATOM 1317 O O . TRP A 1 178 ? 24.626 2.707 -47.719 1.00 79.31 178 TRP A O 1
ATOM 1327 N N . GLY A 1 179 ? 25.425 0.913 -48.815 1.00 79.44 179 GLY A N 1
ATOM 1328 C CA . GLY A 1 179 ? 24.369 0.854 -49.830 1.00 79.44 179 GLY A CA 1
ATOM 1329 C C . GLY A 1 179 ? 23.058 0.195 -49.387 1.00 79.44 179 GLY A C 1
ATOM 1330 O O . GLY A 1 179 ? 22.127 0.159 -50.180 1.00 79.44 179 GLY A O 1
ATOM 1331 N N . GLY A 1 180 ? 22.967 -0.333 -48.160 1.00 78.94 180 GLY A N 1
ATOM 1332 C CA . GLY A 1 180 ? 21.741 -0.946 -47.622 1.00 78.94 180 GLY A CA 1
ATOM 1333 C C . GLY A 1 180 ? 21.538 -2.431 -47.947 1.00 78.94 180 GLY A C 1
ATOM 1334 O O . GLY A 1 180 ? 20.624 -3.047 -47.409 1.00 78.94 180 GLY A O 1
ATOM 1335 N N . ASN A 1 181 ? 22.385 -3.017 -48.796 1.00 83.38 181 ASN A N 1
ATOM 1336 C CA . ASN A 1 181 ? 22.240 -4.402 -49.263 1.00 83.38 181 ASN A CA 1
ATOM 1337 C C . ASN A 1 181 ? 23.276 -5.363 -48.663 1.00 83.38 181 ASN A C 1
ATOM 1339 O O . ASN A 1 181 ? 23.028 -6.564 -48.605 1.00 83.38 181 ASN A O 1
ATOM 1343 N N . ASP A 1 182 ? 24.418 -4.850 -48.209 1.00 87.75 182 ASP A N 1
ATOM 1344 C CA . ASP A 1 182 ? 25.489 -5.673 -47.648 1.00 87.75 182 ASP A CA 1
ATOM 1345 C C . ASP A 1 182 ? 25.319 -5.867 -46.138 1.00 87.75 182 ASP A C 1
ATOM 1347 O O . ASP A 1 182 ? 24.846 -4.969 -45.435 1.00 87.75 182 ASP A O 1
ATOM 1351 N N . ARG A 1 183 ? 25.764 -7.021 -45.625 1.00 89.62 183 ARG A N 1
ATOM 1352 C CA . ARG A 1 183 ? 25.835 -7.288 -44.183 1.00 89.62 183 ARG A CA 1
ATOM 1353 C C . ARG A 1 183 ? 26.760 -6.283 -43.498 1.00 89.62 183 ARG A C 1
ATOM 1355 O O . ARG A 1 183 ? 27.885 -6.071 -43.946 1.00 89.62 183 ARG A O 1
ATOM 1362 N N . ILE A 1 184 ? 26.323 -5.748 -42.363 1.00 90.62 184 ILE A N 1
ATOM 1363 C CA . ILE A 1 184 ? 27.123 -4.839 -41.531 1.00 90.62 184 ILE A CA 1
ATOM 1364 C C . ILE A 1 184 ? 27.427 -5.462 -40.175 1.00 90.62 184 ILE A C 1
ATOM 1366 O O . ILE A 1 184 ? 26.608 -6.198 -39.627 1.00 90.62 184 ILE A O 1
ATOM 1370 N N . ASN A 1 185 ? 28.604 -5.153 -39.630 1.00 91.50 185 ASN A N 1
ATOM 1371 C CA . ASN A 1 185 ? 28.977 -5.499 -38.263 1.00 91.50 185 ASN A CA 1
ATOM 1372 C C . ASN A 1 185 ? 29.171 -4.205 -37.479 1.00 91.50 185 ASN A C 1
ATOM 1374 O O . ASN A 1 185 ? 30.001 -3.375 -37.841 1.00 91.50 185 ASN A O 1
ATOM 1378 N N . VAL A 1 186 ? 28.392 -4.042 -36.420 1.00 89.25 186 VAL A N 1
ATOM 1379 C CA . VAL A 1 186 ? 28.421 -2.884 -35.535 1.00 89.25 186 VAL A CA 1
ATOM 1380 C C . VAL A 1 186 ? 28.978 -3.340 -34.197 1.00 89.25 186 VAL A C 1
ATOM 1382 O O . VAL A 1 186 ? 28.440 -4.259 -33.581 1.00 89.25 186 VAL A O 1
ATOM 1385 N N . LEU A 1 187 ? 30.058 -2.707 -33.747 1.00 89.25 187 LEU A N 1
ATOM 1386 C CA . LEU A 1 187 ? 30.524 -2.841 -32.374 1.00 89.25 187 LEU A CA 1
ATOM 1387 C C . LEU A 1 187 ? 29.780 -1.812 -31.521 1.00 89.25 187 LEU A C 1
ATOM 1389 O O . LEU A 1 187 ? 29.987 -0.611 -31.665 1.00 89.25 187 LEU A O 1
ATOM 1393 N N . LEU A 1 188 ? 28.899 -2.294 -30.655 1.00 86.94 188 LEU A N 1
ATOM 1394 C CA . LEU A 1 188 ? 28.177 -1.491 -29.684 1.00 86.94 188 LEU A CA 1
ATOM 1395 C C . LEU A 1 188 ? 28.919 -1.535 -28.347 1.00 86.94 188 LEU A C 1
ATOM 1397 O O . LEU A 1 188 ? 29.116 -2.608 -27.768 1.00 86.94 188 LEU A O 1
ATOM 1401 N N . LEU A 1 189 ? 29.300 -0.355 -27.864 1.00 84.88 189 LEU A N 1
ATOM 1402 C CA . LEU A 1 189 ? 29.978 -0.162 -26.588 1.00 84.88 189 LEU A CA 1
ATOM 1403 C C . LEU A 1 189 ? 29.080 0.647 -25.654 1.00 84.88 189 LEU A C 1
ATOM 1405 O O . LEU A 1 189 ? 28.593 1.711 -26.025 1.00 84.88 189 LEU A O 1
ATOM 1409 N N . GLY A 1 190 ? 28.856 0.135 -24.448 1.00 82.69 190 GLY A N 1
ATOM 1410 C CA . GLY A 1 190 ? 28.208 0.872 -23.366 1.00 82.69 190 GLY A CA 1
ATOM 1411 C C . GLY A 1 190 ? 29.261 1.348 -22.382 1.00 82.69 190 GLY A C 1
ATOM 1412 O O . GLY A 1 190 ? 29.984 0.523 -21.830 1.00 82.69 190 GLY A O 1
ATOM 1413 N N . THR A 1 191 ? 29.354 2.655 -22.168 1.00 74.44 191 THR A N 1
ATOM 1414 C CA . THR A 1 191 ? 30.326 3.278 -21.263 1.00 74.44 191 THR A CA 1
ATOM 1415 C C . THR A 1 191 ? 29.644 3.772 -19.991 1.00 74.44 191 THR A C 1
ATOM 1417 O O . THR A 1 191 ? 28.639 4.475 -20.088 1.00 74.44 191 THR A O 1
ATOM 1420 N N . ASP A 1 192 ? 30.206 3.485 -18.813 1.00 67.38 192 ASP A N 1
ATOM 1421 C CA . ASP A 1 192 ? 29.806 4.140 -17.553 1.00 67.38 192 ASP A CA 1
ATOM 1422 C C . ASP A 1 192 ? 30.557 5.475 -17.407 1.00 67.38 192 ASP A C 1
ATOM 1424 O O . ASP A 1 192 ? 31.457 5.640 -16.577 1.00 67.38 192 ASP A O 1
ATOM 1428 N N . ALA A 1 193 ? 30.249 6.413 -18.306 1.00 59.41 193 ALA A N 1
ATOM 1429 C CA . ALA A 1 193 ? 30.815 7.754 -18.276 1.00 59.41 193 ALA A CA 1
ATOM 1430 C C . ALA A 1 193 ? 30.025 8.613 -17.277 1.00 59.41 193 ALA A C 1
ATOM 1432 O O . ALA A 1 193 ? 28.833 8.853 -17.457 1.00 59.41 193 ALA A O 1
ATOM 1433 N N . HIS A 1 194 ? 30.696 9.080 -16.223 1.00 57.09 194 HIS A N 1
ATOM 1434 C CA . HIS A 1 194 ? 30.157 10.034 -15.253 1.00 57.09 194 HIS A CA 1
ATOM 1435 C C . HIS A 1 194 ? 31.091 11.245 -15.186 1.00 57.09 194 HIS A C 1
ATOM 1437 O O . HIS A 1 194 ? 32.307 11.073 -15.193 1.00 57.09 194 HIS A O 1
ATOM 1443 N N . GLU A 1 195 ? 30.532 12.450 -15.055 1.00 53.50 195 GLU A N 1
ATOM 1444 C CA . GLU A 1 195 ? 31.215 13.761 -15.131 1.00 53.50 195 GLU A CA 1
ATOM 1445 C C . GLU A 1 195 ? 32.413 13.926 -14.173 1.00 53.50 195 GLU A C 1
ATOM 1447 O O . GLU A 1 195 ? 33.231 14.828 -14.320 1.00 53.50 195 GLU A O 1
ATOM 1452 N N . THR A 1 196 ? 32.521 13.052 -13.172 1.00 54.03 196 THR A N 1
ATOM 1453 C CA . THR A 1 196 ? 33.514 13.098 -12.091 1.00 54.03 196 THR A CA 1
ATOM 1454 C C . THR A 1 196 ? 34.510 11.935 -12.111 1.00 54.03 196 THR A C 1
ATOM 1456 O O . THR A 1 196 ? 35.283 11.786 -11.164 1.00 54.03 196 THR A O 1
ATOM 1459 N N . ARG A 1 197 ? 34.491 11.077 -13.141 1.00 53.22 197 ARG A N 1
ATOM 1460 C CA . ARG A 1 197 ? 35.401 9.929 -13.261 1.00 53.22 197 ARG A CA 1
ATOM 1461 C C . ARG A 1 197 ? 36.392 10.140 -14.400 1.00 53.22 197 ARG A C 1
ATOM 1463 O O . ARG A 1 197 ? 35.993 10.352 -15.536 1.00 53.22 197 ARG A O 1
ATOM 1470 N N . GLU A 1 198 ? 37.679 10.014 -14.088 1.00 52.94 198 GLU A N 1
ATOM 1471 C CA . GLU A 1 198 ? 38.777 10.143 -15.060 1.00 52.94 198 GLU A CA 1
ATOM 1472 C C . GLU A 1 198 ? 38.913 8.921 -15.989 1.00 52.94 198 GLU A C 1
ATOM 1474 O O . GLU A 1 198 ? 39.517 9.026 -17.050 1.00 52.94 198 GLU A O 1
ATOM 1479 N N . ALA A 1 199 ? 38.342 7.765 -15.620 1.00 54.66 199 ALA A N 1
ATOM 1480 C CA . ALA A 1 199 ? 38.420 6.529 -16.399 1.00 54.66 199 ALA A CA 1
ATOM 1481 C C . ALA A 1 199 ? 37.026 6.039 -16.818 1.00 54.66 199 ALA A C 1
ATOM 1483 O O . ALA A 1 199 ? 36.159 5.802 -15.972 1.00 54.66 199 ALA A O 1
ATOM 1484 N N . VAL A 1 200 ? 36.832 5.851 -18.126 1.00 60.91 200 VAL A N 1
ATOM 1485 C CA . VAL A 1 200 ? 35.584 5.356 -18.721 1.00 60.91 200 VAL A CA 1
ATOM 1486 C C . VAL A 1 200 ? 35.689 3.847 -18.932 1.00 60.91 200 VAL A C 1
ATOM 1488 O O . VAL A 1 200 ? 36.340 3.380 -19.864 1.00 60.91 200 VAL A O 1
ATOM 1491 N N . LEU A 1 201 ? 35.052 3.066 -18.060 1.00 64.19 201 LEU A N 1
ATOM 1492 C CA . LEU A 1 201 ? 34.952 1.616 -18.238 1.00 64.19 201 LEU A CA 1
ATOM 1493 C C . LEU A 1 201 ? 33.833 1.282 -19.231 1.00 64.19 201 LEU A C 1
ATOM 1495 O O . LEU A 1 201 ? 32.760 1.892 -19.212 1.00 64.19 201 LEU A O 1
ATOM 1499 N N . THR A 1 202 ? 34.081 0.292 -20.092 1.00 69.19 202 THR A N 1
ATOM 1500 C CA . THR A 1 202 ? 33.051 -0.257 -20.986 1.00 69.19 202 THR A CA 1
ATOM 1501 C C . THR A 1 202 ? 32.332 -1.424 -20.310 1.00 69.19 202 THR A C 1
ATOM 1503 O O . THR A 1 202 ? 32.886 -2.500 -20.097 1.00 69.19 202 THR A O 1
ATOM 1506 N N . ASP A 1 203 ? 31.071 -1.217 -19.953 1.00 73.62 203 ASP A N 1
ATOM 1507 C CA . ASP A 1 203 ? 30.255 -2.208 -19.250 1.00 73.62 203 ASP A CA 1
ATOM 1508 C C . ASP A 1 203 ? 29.505 -3.145 -20.193 1.00 73.62 203 ASP A C 1
ATOM 1510 O O . ASP A 1 203 ? 29.135 -4.257 -19.806 1.00 73.62 203 ASP A O 1
ATOM 1514 N N . VAL A 1 204 ? 29.332 -2.730 -21.448 1.00 82.50 204 VAL A N 1
ATOM 1515 C CA . VAL A 1 204 ? 28.723 -3.541 -22.500 1.00 82.50 204 VAL A CA 1
ATOM 1516 C C . VAL A 1 204 ? 29.645 -3.563 -23.706 1.00 82.50 204 VAL A C 1
ATOM 1518 O O . VAL A 1 204 ? 29.992 -2.513 -24.237 1.00 82.50 204 VAL A O 1
ATOM 1521 N N . ILE A 1 205 ? 29.997 -4.766 -24.156 1.00 89.12 205 ILE A N 1
ATOM 1522 C CA . ILE A 1 205 ? 30.700 -5.003 -25.416 1.00 89.12 205 ILE A CA 1
ATOM 1523 C C . ILE A 1 205 ? 29.853 -5.991 -26.215 1.00 89.12 205 ILE A C 1
ATOM 1525 O O . ILE A 1 205 ? 29.713 -7.162 -25.842 1.00 89.12 205 ILE A O 1
ATOM 1529 N N . LEU A 1 206 ? 29.235 -5.509 -27.291 1.00 91.38 206 LEU A N 1
ATOM 1530 C CA . LEU A 1 206 ? 28.335 -6.296 -28.126 1.00 91.38 206 LEU A CA 1
ATOM 1531 C C . LEU A 1 206 ? 28.691 -6.114 -29.598 1.00 91.38 206 LEU A C 1
ATOM 1533 O O . LEU A 1 206 ? 28.719 -4.999 -30.103 1.00 91.38 206 LEU A O 1
ATOM 1537 N N . VAL A 1 207 ? 28.906 -7.216 -30.307 1.00 91.75 207 VAL A N 1
ATOM 1538 C CA . VAL A 1 207 ? 29.022 -7.201 -31.766 1.00 91.75 207 VAL A CA 1
ATOM 1539 C C . VAL A 1 207 ? 27.676 -7.594 -32.355 1.00 91.75 207 VAL A C 1
ATOM 1541 O O . VAL A 1 207 ? 27.165 -8.683 -32.089 1.00 91.75 207 VAL A O 1
ATOM 1544 N N . VAL A 1 208 ? 27.102 -6.702 -33.154 1.00 92.69 208 VAL A N 1
ATOM 1545 C CA . VAL A 1 208 ? 25.829 -6.899 -33.844 1.00 92.69 208 VAL A CA 1
ATOM 1546 C C . VAL A 1 208 ? 26.104 -7.054 -35.333 1.00 92.69 208 VAL A C 1
ATOM 1548 O O . VAL A 1 208 ? 26.583 -6.127 -35.978 1.00 92.69 208 VAL A O 1
ATOM 1551 N N . SER A 1 209 ? 25.798 -8.223 -35.886 1.00 93.69 209 SER A N 1
ATOM 1552 C CA . SER A 1 209 ? 25.857 -8.483 -37.324 1.00 93.69 209 SER A CA 1
ATOM 1553 C C . SER A 1 209 ? 24.450 -8.443 -37.906 1.00 93.69 209 SER A C 1
ATOM 1555 O O . SER A 1 209 ? 23.609 -9.238 -37.489 1.00 93.69 209 SER A O 1
ATOM 1557 N N . ILE A 1 210 ? 24.189 -7.545 -38.854 1.00 91.19 210 ILE A N 1
ATOM 1558 C CA . ILE A 1 210 ? 22.867 -7.329 -39.461 1.00 91.19 210 ILE A CA 1
ATOM 1559 C C . ILE A 1 210 ? 22.937 -7.694 -40.940 1.00 91.19 210 ILE A C 1
ATOM 1561 O O . ILE A 1 210 ? 23.789 -7.178 -41.662 1.00 91.19 210 ILE A O 1
ATOM 1565 N N . ASP A 1 211 ? 22.034 -8.564 -41.385 1.00 92.06 211 ASP A N 1
ATOM 1566 C CA . ASP A 1 211 ? 21.839 -8.929 -42.786 1.00 92.06 211 ASP A CA 1
ATOM 1567 C C . ASP A 1 211 ? 20.501 -8.371 -43.283 1.00 92.06 211 ASP A C 1
ATOM 1569 O O . ASP A 1 211 ? 19.448 -8.900 -42.908 1.00 92.06 211 ASP A O 1
ATOM 1573 N N . PRO A 1 212 ? 20.515 -7.299 -44.093 1.00 85.12 212 PRO A N 1
ATOM 1574 C CA . PRO A 1 212 ? 19.290 -6.647 -44.540 1.00 85.12 212 PRO A CA 1
ATOM 1575 C C . PRO A 1 212 ? 18.529 -7.465 -45.593 1.00 85.12 212 PRO A C 1
ATOM 1577 O O . PRO A 1 212 ? 17.329 -7.271 -45.739 1.00 85.12 212 PRO A O 1
ATOM 1580 N N . LEU A 1 213 ? 19.192 -8.378 -46.319 1.00 90.62 213 LEU A N 1
ATOM 1581 C CA . LEU A 1 213 ? 18.552 -9.197 -47.355 1.00 90.62 213 LEU A CA 1
ATOM 1582 C C . LEU A 1 213 ? 17.916 -10.457 -46.771 1.00 90.62 213 LEU A C 1
ATOM 1584 O O . LEU A 1 213 ? 16.842 -10.864 -47.205 1.00 90.62 213 LEU A O 1
ATOM 1588 N N . ALA A 1 214 ? 18.580 -11.076 -45.793 1.00 91.06 214 ALA A N 1
ATOM 1589 C CA . ALA A 1 214 ? 18.039 -12.223 -45.069 1.00 91.06 214 ALA A CA 1
ATOM 1590 C C . ALA A 1 214 ? 17.115 -11.821 -43.904 1.00 91.06 214 ALA A C 1
ATOM 1592 O O . ALA A 1 214 ? 16.533 -12.704 -43.280 1.00 91.06 214 ALA A O 1
ATOM 1593 N N . GLU A 1 215 ? 17.016 -10.525 -43.582 1.00 90.06 215 GLU A N 1
ATOM 1594 C CA . GLU A 1 215 ? 16.268 -9.979 -42.437 1.00 90.06 215 GLU A CA 1
ATOM 1595 C C . GLU A 1 215 ? 16.662 -10.629 -41.097 1.00 90.06 215 GLU A C 1
ATOM 1597 O O . GLU A 1 215 ? 15.838 -10.879 -40.217 1.00 90.06 215 GLU A O 1
ATOM 1602 N N . THR A 1 216 ? 17.956 -10.917 -40.927 1.00 90.88 216 THR A N 1
ATOM 1603 C CA . THR A 1 216 ? 18.478 -11.550 -39.708 1.00 90.88 216 THR A CA 1
ATOM 1604 C C . THR A 1 216 ? 19.488 -10.664 -39.000 1.00 90.88 216 THR A C 1
ATOM 1606 O O . THR A 1 216 ? 20.250 -9.926 -39.625 1.00 90.88 216 THR A O 1
ATOM 1609 N N . ALA A 1 217 ? 19.532 -10.783 -37.675 1.00 92.19 217 ALA A N 1
ATOM 1610 C CA . ALA A 1 217 ? 20.569 -10.183 -36.854 1.00 92.19 217 ALA A CA 1
ATOM 1611 C C . ALA A 1 217 ? 21.149 -11.223 -35.893 1.00 92.19 217 ALA A C 1
ATOM 1613 O O . ALA A 1 217 ? 20.415 -12.003 -35.284 1.00 92.19 217 ALA A O 1
ATOM 1614 N N . VAL A 1 218 ? 22.471 -11.222 -35.750 1.00 94.88 218 VAL A N 1
ATOM 1615 C CA . VAL A 1 218 ? 23.191 -12.031 -34.764 1.00 94.88 218 VAL A CA 1
ATOM 1616 C C . VAL A 1 218 ? 23.894 -11.085 -33.809 1.00 94.88 218 VAL A C 1
ATOM 1618 O O . VAL A 1 218 ? 24.597 -10.172 -34.234 1.00 94.88 218 VAL A O 1
ATOM 1621 N N . MET A 1 219 ? 23.699 -11.311 -32.516 1.00 94.88 219 MET A N 1
ATOM 1622 C CA . MET A 1 219 ? 24.294 -10.512 -31.453 1.00 94.88 219 MET A CA 1
ATOM 1623 C C . MET A 1 219 ? 25.218 -11.393 -30.626 1.00 94.88 219 MET A C 1
ATOM 1625 O O . MET A 1 219 ? 24.794 -12.425 -30.107 1.00 94.88 219 MET A O 1
ATOM 1629 N N . ILE A 1 220 ? 26.479 -10.986 -30.513 1.00 92.75 220 ILE A N 1
ATOM 1630 C CA . ILE A 1 220 ? 27.501 -11.693 -29.744 1.00 92.75 220 ILE A CA 1
ATOM 1631 C C . ILE A 1 220 ? 27.982 -10.758 -28.644 1.00 92.75 220 ILE A C 1
ATOM 1633 O O . ILE A 1 220 ? 28.559 -9.707 -28.921 1.00 92.75 220 ILE A O 1
ATOM 1637 N N . SER A 1 221 ? 27.733 -11.141 -27.394 1.00 91.12 221 SER A N 1
ATOM 1638 C CA . SER A 1 221 ? 28.242 -10.413 -26.235 1.00 91.12 221 SER A CA 1
ATOM 1639 C C . SER A 1 221 ? 29.634 -10.912 -25.878 1.00 91.12 221 SER A C 1
ATOM 1641 O O . SER A 1 221 ? 29.869 -12.119 -25.809 1.00 91.12 221 SER A O 1
ATOM 1643 N N . VAL A 1 222 ? 30.544 -9.971 -25.640 1.00 88.56 222 VAL A N 1
ATOM 1644 C CA . VAL A 1 222 ? 31.874 -10.245 -25.101 1.00 88.56 222 VAL A CA 1
ATOM 1645 C C . VAL A 1 222 ? 31.839 -9.927 -23.604 1.00 88.56 222 VAL A C 1
ATOM 1647 O O . VAL A 1 222 ? 31.552 -8.785 -23.240 1.00 88.56 222 VAL A O 1
ATOM 1650 N N . PRO A 1 223 ? 32.107 -10.899 -22.711 1.00 89.00 223 PRO A N 1
ATOM 1651 C CA . PRO A 1 223 ? 32.168 -10.629 -21.280 1.00 89.00 223 PRO A CA 1
ATOM 1652 C C . PRO A 1 223 ? 33.243 -9.581 -20.971 1.00 89.00 223 PRO A C 1
ATOM 1654 O O . PRO A 1 223 ? 34.402 -9.745 -21.348 1.00 89.00 223 PRO A O 1
ATOM 1657 N N . ARG A 1 224 ? 32.868 -8.516 -20.259 1.00 86.00 224 ARG A N 1
ATOM 1658 C CA . ARG A 1 224 ? 33.730 -7.352 -19.981 1.00 86.00 224 ARG A CA 1
ATOM 1659 C C . ARG A 1 224 ? 34.999 -7.685 -19.174 1.00 86.00 224 ARG A C 1
ATOM 1661 O O . ARG A 1 224 ? 36.007 -7.005 -19.297 1.00 86.00 224 ARG A O 1
ATOM 1668 N N . ASP A 1 225 ? 34.948 -8.762 -18.387 1.00 86.56 225 ASP A N 1
ATOM 1669 C CA . ASP A 1 225 ? 36.055 -9.271 -17.563 1.00 86.56 225 ASP A CA 1
ATOM 1670 C C . ASP A 1 225 ? 36.922 -10.316 -18.303 1.00 86.56 225 ASP A C 1
ATOM 1672 O O . ASP A 1 225 ? 37.677 -11.060 -17.676 1.00 86.56 225 ASP A O 1
ATOM 1676 N N . THR A 1 226 ? 36.808 -10.419 -19.633 1.00 86.44 226 THR A N 1
ATOM 1677 C CA . THR A 1 226 ? 37.664 -11.313 -20.429 1.00 86.44 226 THR A CA 1
ATOM 1678 C C . THR A 1 226 ? 39.079 -10.742 -20.498 1.00 86.44 226 THR A C 1
ATOM 1680 O O . THR A 1 226 ? 39.267 -9.659 -21.045 1.00 86.44 226 THR A O 1
ATOM 1683 N N . GLY A 1 227 ? 40.065 -11.462 -19.963 1.00 86.50 227 GLY A N 1
ATOM 1684 C CA . GLY A 1 227 ? 41.489 -11.149 -20.129 1.00 86.50 227 GLY A CA 1
ATOM 1685 C C . GLY A 1 227 ? 42.149 -11.974 -21.232 1.00 86.50 227 GLY A C 1
ATOM 1686 O O . GLY A 1 227 ? 41.544 -12.909 -21.762 1.00 86.50 227 GLY A O 1
ATOM 1687 N N . PHE A 1 228 ? 43.401 -11.648 -21.555 1.00 86.81 228 PHE A N 1
ATOM 1688 C CA . PHE A 1 228 ? 44.207 -12.321 -22.585 1.00 86.81 228 PHE A CA 1
ATOM 1689 C C . PHE A 1 228 ? 43.548 -12.308 -23.969 1.00 86.81 228 PHE A C 1
ATOM 1691 O O . PHE A 1 228 ? 43.625 -13.281 -24.723 1.00 86.81 228 PHE A O 1
ATOM 1698 N N . VAL A 1 229 ? 42.869 -11.209 -24.313 1.00 86.94 229 VAL A N 1
ATOM 1699 C CA . VAL A 1 229 ? 42.251 -11.068 -25.635 1.00 86.94 229 VAL A CA 1
ATOM 1700 C C . VAL A 1 229 ? 43.326 -10.781 -26.690 1.00 86.94 229 VAL A C 1
ATOM 1702 O O . VAL A 1 229 ? 44.189 -9.934 -26.454 1.00 86.94 229 VAL A O 1
ATOM 1705 N N . PRO A 1 230 ? 43.315 -11.456 -27.854 1.00 86.25 230 PRO A N 1
ATOM 1706 C CA . PRO A 1 230 ? 44.280 -11.180 -28.912 1.00 86.25 230 PRO A CA 1
ATOM 1707 C C . PRO A 1 230 ? 44.148 -9.749 -29.428 1.00 86.25 230 PRO A C 1
ATOM 1709 O O . PRO A 1 230 ? 43.056 -9.329 -29.816 1.00 86.25 230 PRO A O 1
ATOM 1712 N N . LEU A 1 231 ? 45.264 -9.025 -29.481 1.00 81.94 231 LEU A N 1
ATOM 1713 C CA . LEU A 1 231 ? 45.340 -7.705 -30.092 1.00 81.94 231 LEU A CA 1
ATOM 1714 C C . LEU A 1 231 ? 46.015 -7.793 -31.467 1.00 81.94 231 LEU A C 1
ATOM 1716 O O . LEU A 1 231 ? 47.040 -8.465 -31.613 1.00 81.94 231 LEU A O 1
ATOM 1720 N N . PRO A 1 232 ? 45.465 -7.112 -32.488 1.00 77.31 232 PRO A N 1
ATOM 1721 C CA . PRO A 1 232 ? 46.094 -7.051 -33.803 1.00 77.31 232 PRO A CA 1
ATOM 1722 C C . PRO A 1 232 ? 47.393 -6.236 -33.776 1.00 77.31 232 PRO A C 1
ATOM 1724 O O . PRO A 1 232 ? 48.309 -6.528 -34.544 1.00 77.31 232 PRO A O 1
ATOM 1727 N N . ASP A 1 233 ? 47.489 -5.250 -32.879 1.00 78.06 233 ASP A N 1
ATOM 1728 C CA . ASP A 1 233 ? 48.685 -4.440 -32.690 1.00 78.06 233 ASP A CA 1
ATOM 1729 C C . ASP A 1 233 ? 49.530 -4.951 -31.512 1.00 78.06 233 ASP A C 1
ATOM 1731 O O . ASP A 1 233 ? 49.115 -4.926 -30.352 1.00 78.06 233 ASP A O 1
ATOM 1735 N N . ARG A 1 234 ? 50.749 -5.400 -31.824 1.00 76.19 234 ARG A N 1
ATOM 1736 C CA . ARG A 1 234 ? 51.727 -5.894 -30.841 1.00 76.19 234 ARG A CA 1
ATOM 1737 C C . ARG A 1 234 ? 52.518 -4.777 -30.158 1.00 76.19 234 ARG A C 1
ATOM 1739 O O . ARG A 1 234 ? 53.313 -5.069 -29.269 1.00 76.19 234 ARG A O 1
ATOM 1746 N N . SER A 1 235 ? 52.327 -3.520 -30.560 1.00 75.06 235 SER A N 1
ATOM 1747 C CA . SER A 1 235 ? 52.902 -2.364 -29.867 1.00 75.06 235 SER A CA 1
ATOM 1748 C C . SER A 1 235 ? 52.276 -2.160 -28.477 1.00 75.06 235 SER A C 1
ATOM 1750 O O . SER A 1 235 ? 52.965 -1.742 -27.550 1.00 75.06 235 SER A O 1
ATOM 1752 N N . ILE A 1 236 ? 51.003 -2.550 -28.319 1.00 71.06 236 ILE A N 1
ATOM 1753 C CA . ILE A 1 236 ? 50.210 -2.426 -27.085 1.00 71.06 236 ILE A CA 1
ATOM 1754 C C . ILE A 1 236 ? 50.519 -3.566 -26.098 1.00 71.06 236 ILE A C 1
ATOM 1756 O O . ILE A 1 236 ? 50.558 -3.355 -24.886 1.00 71.06 236 ILE A O 1
ATOM 1760 N N . ALA A 1 237 ? 50.754 -4.780 -26.606 1.00 73.81 237 ALA A N 1
ATOM 1761 C CA . ALA A 1 237 ? 51.138 -5.948 -25.815 1.00 73.81 237 ALA A CA 1
ATOM 1762 C C . ALA A 1 237 ? 52.163 -6.805 -26.572 1.00 73.81 237 ALA A C 1
ATOM 1764 O O . ALA A 1 237 ? 51.892 -7.297 -27.669 1.00 73.81 237 ALA A O 1
ATOM 1765 N N . SER A 1 238 ? 53.344 -6.999 -25.974 1.00 76.06 238 SER A N 1
ATOM 1766 C CA . SER A 1 238 ? 54.492 -7.646 -26.637 1.00 76.06 238 SER A CA 1
ATOM 1767 C C . SER A 1 238 ? 54.273 -9.116 -27.028 1.00 76.06 238 SER A C 1
ATOM 1769 O O . SER A 1 238 ? 54.875 -9.597 -27.988 1.00 76.06 238 SER A O 1
ATOM 1771 N N . ASP A 1 239 ? 53.387 -9.823 -26.328 1.00 80.94 239 ASP A N 1
ATOM 1772 C CA . ASP A 1 239 ? 52.943 -11.188 -26.630 1.00 80.94 239 ASP A CA 1
ATOM 1773 C C . ASP A 1 239 ? 51.701 -11.226 -27.547 1.00 80.94 239 ASP A C 1
ATOM 1775 O O . ASP A 1 239 ? 51.256 -12.300 -27.953 1.00 80.94 239 ASP A O 1
ATOM 1779 N N . GLY A 1 240 ? 51.171 -10.057 -27.926 1.00 81.69 240 GLY A N 1
ATOM 1780 C CA . GLY A 1 240 ? 49.960 -9.900 -28.728 1.00 81.69 240 GLY A CA 1
ATOM 1781 C C . GLY A 1 240 ? 48.671 -10.235 -27.977 1.00 81.69 240 GLY A C 1
ATOM 1782 O O . GLY A 1 240 ? 47.629 -10.369 -28.618 1.00 81.69 240 GLY A O 1
ATOM 1783 N N . LEU A 1 241 ? 48.723 -10.389 -26.652 1.00 85.31 241 LEU A N 1
ATOM 1784 C CA . LEU A 1 241 ? 47.568 -10.668 -25.805 1.00 85.31 241 LEU A CA 1
ATOM 1785 C C . LEU A 1 241 ? 47.398 -9.520 -24.815 1.00 85.31 241 LEU A C 1
ATOM 1787 O O . LEU A 1 241 ? 48.318 -9.168 -24.088 1.00 85.31 241 LEU A O 1
ATOM 1791 N N . TYR A 1 242 ? 46.208 -8.934 -24.756 1.00 85.00 242 TYR A N 1
ATOM 1792 C CA . TYR A 1 242 ? 45.929 -7.909 -23.762 1.00 85.00 242 TYR A CA 1
ATOM 1793 C C . TYR A 1 242 ? 45.865 -8.547 -22.363 1.00 85.00 242 TYR A C 1
ATOM 1795 O O . TYR A 1 242 ? 45.003 -9.402 -22.147 1.00 85.00 242 TYR A O 1
ATOM 1803 N N . PRO A 1 243 ? 46.760 -8.188 -21.426 1.00 81.94 243 PRO A N 1
ATOM 1804 C CA . PRO A 1 243 ? 46.916 -8.922 -20.167 1.00 81.94 243 PRO A CA 1
ATOM 1805 C C . PRO A 1 243 ? 45.782 -8.653 -19.170 1.00 81.94 243 PRO A C 1
ATOM 1807 O O . PRO A 1 243 ? 45.482 -9.509 -18.338 1.00 81.94 243 PRO A O 1
ATOM 1810 N N . ASP A 1 244 ? 45.147 -7.487 -19.277 1.00 85.81 244 ASP A N 1
ATOM 1811 C CA . ASP A 1 244 ? 44.096 -7.029 -18.376 1.00 85.81 244 ASP A CA 1
ATOM 1812 C C . ASP A 1 244 ? 42.702 -7.328 -18.948 1.00 85.81 244 ASP A C 1
ATOM 1814 O O . ASP A 1 244 ? 42.538 -7.970 -19.989 1.00 85.81 244 ASP A O 1
ATOM 1818 N N . LYS A 1 245 ? 41.661 -6.891 -18.242 1.00 88.56 245 LYS A N 1
ATOM 1819 C CA . LYS A 1 245 ? 40.272 -7.105 -18.651 1.00 88.56 245 LYS A CA 1
ATOM 1820 C C . LYS A 1 245 ? 39.933 -6.244 -19.861 1.00 88.56 245 LYS A C 1
ATOM 1822 O O . LYS A 1 245 ? 40.171 -5.043 -19.849 1.00 88.56 245 LYS A O 1
ATOM 1827 N N . VAL A 1 246 ? 39.304 -6.828 -20.879 1.00 86.75 246 VAL A N 1
ATOM 1828 C CA . VAL A 1 246 ? 38.960 -6.154 -22.145 1.00 86.75 246 VAL A CA 1
ATOM 1829 C C . VAL A 1 246 ? 38.208 -4.825 -21.959 1.00 86.75 246 VAL A C 1
ATOM 1831 O O . VAL A 1 246 ? 38.329 -3.942 -22.802 1.00 86.75 246 VAL A O 1
ATOM 1834 N N . ASN A 1 247 ? 37.479 -4.633 -20.856 1.00 85.19 247 ASN A N 1
ATOM 1835 C CA . ASN A 1 247 ? 36.794 -3.373 -20.563 1.00 85.19 247 ASN A CA 1
ATOM 1836 C C . ASN A 1 247 ? 37.703 -2.181 -20.232 1.00 85.19 247 ASN A C 1
ATOM 1838 O O . ASN A 1 247 ? 37.251 -1.037 -20.323 1.00 85.19 247 ASN A O 1
ATOM 1842 N N . GLU A 1 248 ? 38.960 -2.437 -19.874 1.00 83.06 248 GLU A N 1
ATOM 1843 C CA . GLU A 1 248 ? 39.976 -1.423 -19.589 1.00 83.06 248 GLU A CA 1
ATOM 1844 C C . GLU A 1 248 ? 40.642 -0.890 -20.868 1.00 83.06 248 GLU A C 1
ATOM 1846 O O . GLU A 1 248 ? 41.215 0.200 -20.849 1.00 83.06 248 GLU A O 1
ATOM 1851 N N . LEU A 1 249 ? 40.514 -1.594 -22.006 1.00 81.25 249 LEU A N 1
ATOM 1852 C CA . LEU A 1 249 ? 41.114 -1.179 -23.283 1.00 81.25 249 LEU A CA 1
ATOM 1853 C C . LEU A 1 249 ? 40.661 0.212 -23.720 1.00 81.25 249 LEU A C 1
ATOM 1855 O O . LEU A 1 249 ? 41.481 1.006 -24.172 1.00 81.25 249 LEU A O 1
ATOM 1859 N N . PHE A 1 250 ? 39.366 0.506 -23.581 1.00 76.12 250 PHE A N 1
ATOM 1860 C CA . PHE A 1 250 ? 38.809 1.802 -23.962 1.00 76.12 250 PHE A CA 1
ATOM 1861 C C . PHE A 1 250 ? 39.396 2.936 -23.111 1.00 76.12 250 PHE A C 1
ATOM 1863 O O . PHE A 1 250 ? 39.859 3.934 -23.656 1.00 76.12 250 PHE A O 1
ATOM 1870 N N . ALA A 1 251 ? 39.450 2.746 -21.788 1.00 72.81 251 ALA A N 1
ATOM 1871 C CA . ALA A 1 251 ? 40.039 3.715 -20.865 1.00 72.81 251 ALA A CA 1
ATOM 1872 C C . ALA A 1 251 ? 41.532 3.943 -21.151 1.00 72.81 251 ALA A C 1
ATOM 1874 O O . ALA A 1 251 ? 42.009 5.074 -21.109 1.00 72.81 251 ALA A O 1
ATOM 1875 N N . ARG A 1 252 ? 42.273 2.881 -21.485 1.00 72.81 252 ARG A N 1
ATOM 1876 C CA . ARG A 1 252 ? 43.701 2.986 -21.802 1.00 72.81 252 ARG A CA 1
ATOM 1877 C C . ARG A 1 252 ? 43.948 3.736 -23.109 1.00 72.81 252 ARG A C 1
ATOM 1879 O O . ARG A 1 252 ? 44.790 4.620 -23.136 1.00 72.81 252 ARG A O 1
ATOM 1886 N N . ALA A 1 253 ? 43.177 3.427 -24.149 1.00 70.31 253 ALA A N 1
ATOM 1887 C CA . ALA A 1 253 ? 43.277 4.095 -25.445 1.00 70.31 253 ALA A CA 1
ATOM 1888 C C . ALA A 1 253 ? 42.878 5.579 -25.396 1.00 70.31 253 ALA A C 1
ATOM 1890 O O . ALA A 1 253 ? 43.280 6.334 -26.268 1.00 70.31 253 ALA A O 1
ATOM 1891 N N . SER A 1 254 ? 42.089 6.006 -24.403 1.00 65.19 254 SER A N 1
ATOM 1892 C CA . SER A 1 254 ? 41.727 7.422 -24.234 1.00 65.19 254 SER A CA 1
ATOM 1893 C C . SER A 1 254 ? 42.803 8.289 -23.568 1.00 65.19 254 SER A C 1
ATOM 1895 O O . SER A 1 254 ? 42.631 9.503 -23.504 1.00 65.19 254 SER A O 1
ATOM 1897 N N . ILE A 1 255 ? 43.869 7.682 -23.032 1.00 60.28 255 ILE A N 1
ATOM 1898 C CA . ILE A 1 255 ? 44.957 8.384 -22.327 1.00 60.28 255 ILE A CA 1
ATOM 1899 C C . ILE A 1 255 ? 46.195 8.584 -23.232 1.00 60.28 255 ILE A C 1
ATOM 1901 O O . ILE A 1 255 ? 47.037 9.424 -22.909 1.00 60.28 255 ILE A O 1
ATOM 1905 N N . ASP A 1 256 ? 46.284 7.857 -24.353 1.00 51.00 256 ASP A N 1
ATOM 1906 C CA . ASP A 1 256 ? 47.339 7.978 -25.379 1.00 51.00 256 ASP A CA 1
ATOM 1907 C C . ASP A 1 256 ? 46.948 8.968 -26.494 1.00 51.00 256 ASP A C 1
ATOM 1909 O O . ASP A 1 256 ? 47.846 9.711 -26.963 1.00 51.00 256 ASP A O 1
#

Sequence (256 aa):
MVEAAHGAQDEPRHLRPWLAALLSFLFPGLGQAYAGRRVMAAMLAVPVMMLIVAALALLNGFGGSLRNIVLSSGFLVAVIVANIALFGWRTFAIAQAGLWSAPGANQRERRIGVASVVVLVVLTIAMHAWVGILVAHLDGTLQQVFGGTVIPNEPAPESSSGPEAGPDEPVNVPDYRWGGNDRINVLLLGTDAHETREAVLTDVILVVSIDPLAETAVMISVPRDTGFVPLPDRSIASDGLYPDKVNELFARASID